Protein AF-A0A354HDZ6-F1 (afdb_monomer_lite)

Foldseek 3Di:
DFFWDDAAWDDDDDDDDFDDWDPPDPAPPPPVPPPVFDFPPDDAFPDWDQWDWDTPDQACIWIWGKDWQKIKIWGHHQPWAWDDKDKPPCPVPPWDKDKDADPNRTIIIMIGHQDPWGKIWIWTATPVRDIDIAIWTDHRGIIIHHDQCSVVSVVVNVVDHDHDDVVVVLLLAPVVSDPVSNVVLLVVLLVVLCVQCPPPDFLVVSLVSLLCCLSVQAAEDPVCLVPHAGSCQQHSSNCVVVSYHHQNNSQSSSSSSSVSVVWGKMKIFTDDDDPVRHPSCSNVDDRSHIDMDIGGDDDD

Secondary structure (DSSP, 8-state):
--EEEEEE----S-------------------------GGG----SEEESEEE--S-SSEEEEEEEETTEEEEEEEESSS-EEEEEETT-TTSSEEEEEEE-TTSEEEEEEEE---SEEEEEEEEETTS-EEEEEEEE-SS-EEEEE-SHHHHHHHHHHT--PPPHHHHHHHH-TT--HHHHHHHHHHHHHHHHHHTTT--SHHHHHHHHHHHHHHHPEE-HHHHHS---HHHH-HHHHHHHTEE-HHHHHHHHHHHHHHTT--EEEEEEE--BTTB-GGGTTTS---EEEEEE------

Sequence (300 aa):
MHSYHIHARFSYEKRVKLIFMCCFLIFAAAVLFRLTVHSEDYTEPPGRTNILRTSATEDNYSVIEAAGNRIEARGKYTSAKIRKMFIKTLEDASGTYSMNAQKDGTYDAVLTLAPEKGAYILLLKTDSDLVMQYRIFYDGSGWYFPLNGLEKLNRNVFEHIYEAPAQAAALYLSPSADPAEINTALEQIQALTGNVTEGIEDDYEKARAISEFVAGTIFYDEDARVTDVDINTIALYNVLRSDRTTCAGFANLFCAMAEAAGIDAVNIKGGVITESMPYETLADGVQNHEFAAFYYEKES

Structure (mmCIF, N/CA/C/O backbone):
data_AF-A0A354HDZ6-F1
#
_entry.id   AF-A0A354HDZ6-F1
#
loop_
_atom_site.group_PDB
_atom_site.id
_atom_site.type_symbol
_atom_site.label_atom_id
_atom_site.label_alt_id
_atom_site.label_comp_id
_atom_site.label_asym_id
_atom_site.label_entity_id
_atom_site.label_seq_id
_atom_site.pdbx_PDB_ins_code
_atom_site.Cartn_x
_atom_site.Cartn_y
_atom_site.Cartn_z
_atom_site.occupancy
_atom_site.B_iso_or_equiv
_atom_site.auth_seq_id
_atom_site.auth_comp_id
_atom_site.auth_asym_id
_atom_site.auth_atom_id
_atom_site.pdbx_PDB_model_num
ATOM 1 N N . MET A 1 1 ? 8.057 -1.227 -2.335 1.00 25.48 1 MET A N 1
ATOM 2 C CA . MET A 1 1 ? 8.468 -1.930 -1.099 1.00 25.48 1 MET A CA 1
ATOM 3 C C . MET A 1 1 ? 8.870 -0.834 -0.128 1.00 25.48 1 MET A C 1
ATOM 5 O O . MET A 1 1 ? 9.614 0.039 -0.557 1.00 25.48 1 MET A O 1
ATOM 9 N N . HIS A 1 2 ? 8.293 -0.804 1.072 1.00 28.72 2 HIS A N 1
ATOM 10 C CA . HIS A 1 2 ? 8.388 0.312 2.027 1.00 28.72 2 HIS A CA 1
ATOM 11 C C . HIS A 1 2 ? 9.113 -0.137 3.304 1.00 28.72 2 HIS A C 1
ATOM 13 O O . HIS A 1 2 ? 9.089 -1.332 3.584 1.00 28.72 2 HIS A O 1
ATOM 19 N N . SER A 1 3 ? 9.764 0.784 4.022 1.00 22.89 3 SER A N 1
ATOM 20 C CA . SER A 1 3 ? 10.428 0.532 5.322 1.00 22.89 3 SER A CA 1
ATOM 21 C C . SER A 1 3 ? 9.426 0.479 6.468 1.00 22.89 3 SER A C 1
ATOM 23 O O . SER A 1 3 ? 8.405 1.157 6.384 1.00 22.89 3 SER A O 1
ATOM 25 N N . TYR A 1 4 ? 9.748 -0.223 7.561 1.00 30.75 4 TYR A N 1
ATOM 26 C CA . TYR A 1 4 ? 8.861 -0.408 8.719 1.00 30.75 4 TYR A CA 1
ATOM 27 C C . TYR A 1 4 ? 9.588 -0.417 10.086 1.00 30.75 4 TYR A C 1
ATOM 29 O O . TYR A 1 4 ? 10.712 -0.892 10.174 1.00 30.75 4 TYR A O 1
ATOM 37 N N . HIS A 1 5 ? 8.893 0.062 11.124 1.00 23.03 5 HIS A N 1
ATOM 38 C CA . HIS A 1 5 ? 8.911 -0.173 12.589 1.00 23.03 5 HIS A CA 1
ATOM 39 C C . HIS A 1 5 ? 7.818 0.798 13.106 1.00 23.03 5 HIS A C 1
ATOM 41 O O . HIS A 1 5 ? 7.898 1.981 12.790 1.00 23.03 5 HIS A O 1
ATOM 47 N N . ILE A 1 6 ? 6.704 0.430 13.751 1.00 28.70 6 ILE A N 1
ATOM 48 C CA . ILE A 1 6 ? 6.428 -0.116 15.102 1.00 28.70 6 ILE A CA 1
ATOM 49 C C . ILE A 1 6 ? 4.906 -0.435 15.071 1.00 28.70 6 ILE A C 1
ATOM 51 O O . ILE A 1 6 ? 4.156 0.394 14.569 1.00 28.70 6 ILE A O 1
ATOM 55 N N . HIS A 1 7 ? 4.426 -1.661 15.307 1.00 41.88 7 HIS A N 1
ATOM 56 C CA . HIS A 1 7 ? 4.045 -2.333 16.574 1.00 41.88 7 HIS A CA 1
ATOM 57 C C . HIS A 1 7 ? 2.754 -1.852 17.275 1.00 41.88 7 HIS A C 1
ATOM 59 O O . HIS A 1 7 ? 2.805 -1.158 18.292 1.00 41.88 7 HIS A O 1
ATOM 65 N N . ALA A 1 8 ? 1.617 -2.402 16.839 1.00 24.70 8 ALA A N 1
ATOM 66 C CA . ALA A 1 8 ? 0.518 -2.779 17.730 1.00 24.70 8 ALA A CA 1
ATOM 67 C C . ALA A 1 8 ? -0.177 -4.055 17.219 1.00 24.70 8 ALA A C 1
ATOM 69 O O . ALA A 1 8 ? -0.528 -4.116 16.045 1.00 24.70 8 ALA A O 1
ATOM 70 N N . ARG A 1 9 ? -0.378 -5.038 18.105 1.00 29.30 9 ARG A N 1
ATOM 71 C CA . ARG A 1 9 ? -1.420 -6.085 18.037 1.00 29.30 9 ARG A CA 1
ATOM 72 C C . ARG A 1 9 ? -2.328 -5.856 19.247 1.00 29.30 9 ARG A C 1
ATOM 74 O O . ARG A 1 9 ? -1.776 -5.606 20.322 1.00 29.30 9 ARG A O 1
ATOM 81 N N . PHE A 1 10 ? -3.646 -5.978 19.119 1.00 28.39 10 PHE A N 1
ATOM 82 C CA . PHE A 1 10 ? -4.558 -6.117 20.255 1.00 28.39 10 PHE A CA 1
ATOM 83 C C . PHE A 1 10 ? -5.139 -7.540 20.202 1.00 28.39 10 PHE A C 1
ATOM 85 O O . PHE A 1 10 ? -6.123 -7.802 19.518 1.00 28.39 10 PHE A O 1
ATOM 92 N N . SER A 1 11 ? -4.540 -8.506 20.910 1.00 29.11 11 SER A N 1
ATOM 93 C CA . SER A 1 11 ? -5.099 -9.869 20.931 1.00 29.11 11 SER A CA 1
ATOM 94 C C . SER A 1 11 ? -4.987 -10.535 22.294 1.00 29.11 11 SER A C 1
ATOM 96 O O . SER A 1 11 ? -3.887 -10.760 22.803 1.00 29.11 11 SER A O 1
ATOM 98 N N . TYR A 1 12 ? -6.122 -10.994 22.809 1.00 25.73 12 TYR A N 1
ATOM 99 C CA . TYR A 1 12 ? -6.167 -11.875 23.965 1.00 25.73 12 TYR A CA 1
ATOM 100 C C . TYR A 1 12 ? -5.845 -13.324 23.540 1.00 25.73 12 TYR A C 1
ATOM 102 O O . TYR A 1 12 ? -6.671 -14.005 22.945 1.00 25.73 12 TYR A O 1
ATOM 110 N N . GLU A 1 13 ? -4.623 -13.778 23.839 1.00 30.14 13 GLU A N 1
ATOM 111 C CA . GLU A 1 13 ? -4.112 -15.163 23.749 1.00 30.14 13 GLU A CA 1
ATOM 112 C C . GLU A 1 13 ? -4.449 -16.045 22.513 1.00 30.14 13 GLU A C 1
ATOM 114 O O . GLU A 1 13 ? -5.424 -16.798 22.521 1.00 30.14 13 GLU A O 1
ATOM 119 N N . LYS A 1 14 ? -3.476 -16.209 21.592 1.00 26.44 14 LYS A N 1
ATOM 120 C CA . LYS A 1 14 ? -2.726 -17.487 21.392 1.00 26.44 14 LYS A CA 1
ATOM 121 C C . LYS A 1 14 ? -1.631 -17.402 20.310 1.00 26.44 14 LYS A C 1
ATOM 123 O O . LYS A 1 14 ? -1.536 -16.437 19.557 1.00 26.44 14 LYS A O 1
ATOM 128 N N . ARG A 1 15 ? -0.750 -18.417 20.285 1.00 30.48 15 ARG A N 1
ATOM 129 C CA . ARG A 1 15 ? 0.396 -18.567 19.360 1.00 30.48 15 ARG A CA 1
ATOM 130 C C . ARG A 1 15 ? 0.133 -19.649 18.299 1.00 30.48 15 ARG A C 1
ATOM 132 O O . ARG A 1 15 ? 0.080 -20.816 18.682 1.00 30.48 15 ARG A O 1
ATOM 139 N N . VAL A 1 16 ? 0.128 -19.316 17.004 1.00 28.06 16 VAL A N 1
ATOM 140 C CA . VAL A 1 16 ? 0.347 -20.269 15.884 1.00 28.06 16 VAL A CA 1
ATOM 141 C C . VAL A 1 16 ? 1.159 -19.580 14.759 1.00 28.06 16 VAL A C 1
ATOM 143 O O . VAL A 1 16 ? 1.451 -18.391 14.843 1.00 28.06 16 VAL A O 1
ATOM 146 N N . LYS A 1 17 ? 1.649 -20.357 13.783 1.00 27.14 17 LYS A N 1
ATOM 147 C CA . LYS A 1 17 ? 2.582 -19.959 12.710 1.00 27.14 17 LYS A CA 1
ATOM 148 C C . LYS A 1 17 ? 1.925 -19.074 11.644 1.00 27.14 17 LYS A C 1
ATOM 150 O O . LYS A 1 17 ? 0.808 -19.346 11.235 1.00 27.14 17 LYS A O 1
ATOM 155 N N . LEU A 1 18 ? 2.690 -18.110 11.133 1.00 29.31 18 LEU A N 1
ATOM 156 C CA . LEU A 1 18 ? 2.243 -17.074 10.200 1.00 29.31 18 LEU A CA 1
ATOM 157 C C . LEU A 1 18 ? 2.630 -17.399 8.740 1.00 29.31 18 LEU A C 1
ATOM 159 O O . LEU A 1 18 ? 3.760 -17.819 8.474 1.00 29.31 18 LEU A O 1
ATOM 163 N N . ILE A 1 19 ? 1.717 -17.158 7.794 1.00 29.06 19 ILE A N 1
ATOM 164 C CA . ILE A 1 19 ? 1.958 -17.148 6.340 1.00 29.06 19 ILE A CA 1
ATOM 165 C C . ILE A 1 19 ? 1.657 -15.730 5.838 1.00 29.06 19 ILE A C 1
ATOM 167 O O . ILE A 1 19 ? 0.693 -15.105 6.267 1.00 29.06 19 ILE A O 1
ATOM 171 N N . PHE A 1 20 ? 2.527 -15.187 4.983 1.00 33.16 20 PHE A N 1
ATOM 172 C CA . PHE A 1 20 ? 2.602 -13.744 4.735 1.00 33.16 20 PHE A CA 1
ATOM 173 C C . PHE A 1 20 ? 1.961 -13.298 3.421 1.00 33.16 20 PHE A C 1
ATOM 175 O O . PHE A 1 20 ? 2.379 -13.738 2.348 1.00 33.16 20 PHE A O 1
ATOM 182 N N . MET A 1 21 ? 1.093 -12.286 3.495 1.00 33.50 21 MET A N 1
ATOM 183 C CA . MET A 1 21 ? 0.763 -11.436 2.353 1.00 33.50 21 MET A CA 1
ATOM 184 C C . MET A 1 21 ? 0.632 -9.974 2.791 1.00 33.50 21 MET A C 1
ATOM 186 O O . MET A 1 21 ? -0.201 -9.631 3.620 1.00 33.50 21 MET A O 1
ATOM 190 N N . CYS A 1 22 ? 1.462 -9.090 2.233 1.00 28.66 22 CYS A N 1
ATOM 191 C CA . CYS A 1 22 ? 1.267 -7.649 2.388 1.00 28.66 22 CYS A CA 1
ATOM 192 C C . CYS A 1 22 ? 0.128 -7.212 1.462 1.00 28.66 22 CYS A C 1
ATOM 194 O O . CYS A 1 22 ? 0.305 -7.212 0.242 1.00 28.66 22 CYS A O 1
ATOM 196 N N . CYS A 1 23 ? -1.012 -6.814 2.022 1.00 28.25 23 CYS A N 1
ATOM 197 C CA . CYS A 1 23 ? -2.095 -6.233 1.240 1.00 28.25 23 CYS A CA 1
ATOM 198 C C . CYS A 1 23 ? -1.729 -4.815 0.785 1.00 28.25 23 CYS A C 1
ATOM 200 O O . CYS A 1 23 ? -1.975 -3.824 1.466 1.00 28.25 23 CYS A O 1
ATOM 202 N N . PHE A 1 24 ? -1.131 -4.729 -0.406 1.00 30.77 24 PHE A N 1
ATOM 203 C CA . PHE A 1 24 ? -1.019 -3.486 -1.164 1.00 30.77 24 PHE A CA 1
ATOM 204 C C . PHE A 1 24 ? -2.404 -3.070 -1.664 1.00 30.77 24 PHE A C 1
ATOM 206 O O . PHE A 1 24 ? -2.774 -3.357 -2.803 1.00 30.77 24 PHE A O 1
ATOM 213 N N . LEU A 1 25 ? -3.163 -2.375 -0.822 1.00 31.38 25 LEU A N 1
ATOM 214 C CA . LEU A 1 25 ? -4.350 -1.670 -1.280 1.00 31.38 25 LEU A CA 1
ATOM 215 C C . LEU A 1 25 ? -3.927 -0.380 -1.977 1.00 31.38 25 LEU A C 1
ATOM 217 O O . LEU A 1 25 ? -3.345 0.540 -1.402 1.00 31.38 25 LEU A O 1
ATOM 221 N N . ILE A 1 26 ? -4.150 -0.392 -3.287 1.00 30.50 26 ILE A N 1
ATOM 222 C CA . ILE A 1 26 ? -3.818 0.696 -4.190 1.00 30.50 26 ILE A CA 1
ATOM 223 C C . ILE A 1 26 ? -4.831 1.804 -3.930 1.00 30.50 26 ILE A C 1
ATOM 225 O O . ILE A 1 26 ? -6.004 1.665 -4.271 1.00 30.50 26 ILE A O 1
ATOM 229 N N . PHE A 1 27 ? -4.377 2.911 -3.346 1.00 29.42 27 PHE A N 1
ATOM 230 C CA . PHE A 1 27 ? -5.215 4.090 -3.189 1.00 29.42 27 PHE A CA 1
ATOM 231 C C . PHE A 1 27 ? -5.719 4.557 -4.560 1.00 29.42 27 PHE A C 1
ATOM 233 O O . PHE A 1 27 ? -4.944 5.015 -5.399 1.00 29.42 27 PHE A O 1
ATOM 240 N N . ALA A 1 28 ? -7.040 4.534 -4.739 1.00 27.30 28 ALA A N 1
ATOM 241 C CA . ALA A 1 28 ? -7.735 5.311 -5.759 1.00 27.30 28 ALA A CA 1
ATOM 242 C C . ALA A 1 28 ? -7.916 6.784 -5.327 1.00 27.30 28 ALA A C 1
ATOM 244 O O . ALA A 1 28 ? -8.829 7.467 -5.782 1.00 27.30 28 ALA A O 1
ATOM 245 N N . ALA A 1 29 ? -7.019 7.306 -4.481 1.00 26.66 29 ALA A N 1
ATOM 246 C CA . ALA A 1 29 ? -6.789 8.739 -4.433 1.00 26.66 29 ALA A CA 1
ATOM 247 C C . ALA A 1 29 ? -5.964 9.099 -5.669 1.00 26.66 29 ALA A C 1
ATOM 249 O O . ALA A 1 29 ? -4.828 8.646 -5.824 1.00 26.66 29 ALA A O 1
ATOM 250 N N . ALA A 1 30 ? -6.521 9.937 -6.543 1.00 26.98 30 ALA A N 1
ATOM 251 C CA . ALA A 1 30 ? -5.813 10.507 -7.684 1.00 26.98 30 ALA A CA 1
ATOM 252 C C . ALA A 1 30 ? -4.786 11.565 -7.229 1.00 26.98 30 ALA A C 1
ATOM 254 O O . ALA A 1 30 ? -4.810 12.714 -7.675 1.00 26.98 30 ALA A O 1
ATOM 255 N N . VAL A 1 31 ? -3.864 11.181 -6.339 1.00 30.56 31 VAL A N 1
ATOM 256 C CA . VAL A 1 31 ? -2.691 11.984 -6.006 1.00 30.56 31 VAL A CA 1
ATOM 257 C C . VAL A 1 31 ? -1.786 11.961 -7.229 1.00 30.56 31 VAL A C 1
ATOM 259 O O . VAL A 1 31 ? -1.019 11.026 -7.465 1.00 30.56 31 VAL A O 1
ATOM 262 N N . LEU A 1 32 ? -1.912 13.012 -8.034 1.00 27.70 32 LEU A N 1
ATOM 263 C CA . LEU A 1 32 ? -1.082 13.307 -9.194 1.00 27.70 32 LEU A CA 1
ATOM 264 C C . LEU A 1 32 ? 0.345 13.664 -8.743 1.00 27.70 32 LEU A C 1
ATOM 266 O O . LEU A 1 32 ? 0.819 14.786 -8.919 1.00 27.70 32 LEU A O 1
ATOM 270 N N . PHE A 1 33 ? 1.060 12.684 -8.184 1.00 33.00 33 PHE A N 1
ATOM 271 C CA . PHE A 1 33 ? 2.493 12.780 -7.954 1.00 33.00 33 PHE A CA 1
ATOM 272 C C . PHE A 1 33 ? 3.182 12.999 -9.303 1.00 33.00 33 PHE A C 1
ATOM 274 O O . PHE A 1 33 ? 3.394 12.070 -10.096 1.00 33.00 33 PHE A O 1
ATOM 281 N N . ARG A 1 34 ? 3.603 14.244 -9.547 1.00 29.41 34 ARG A N 1
ATOM 282 C CA . ARG A 1 34 ? 4.606 14.587 -10.559 1.00 29.41 34 ARG A CA 1
ATOM 283 C C . ARG A 1 34 ? 5.988 14.095 -10.115 1.00 29.41 34 ARG A C 1
ATOM 285 O O . ARG A 1 34 ? 6.940 14.863 -10.051 1.00 29.41 34 ARG A O 1
ATOM 292 N N . LEU A 1 35 ? 6.106 12.782 -9.894 1.00 35.12 35 LEU A N 1
ATOM 293 C CA . LEU A 1 35 ? 7.375 12.064 -9.913 1.00 35.12 35 LEU A CA 1
ATOM 294 C C . LEU A 1 35 ? 7.957 12.193 -11.322 1.00 35.12 35 LEU A C 1
ATOM 296 O O . LEU A 1 35 ? 7.711 11.364 -12.206 1.00 35.12 35 LEU A O 1
ATOM 300 N N . THR A 1 36 ? 8.660 13.300 -11.529 1.00 34.94 36 THR A N 1
ATOM 301 C CA . THR A 1 36 ? 9.413 13.625 -12.734 1.00 34.94 36 THR A CA 1
ATOM 302 C C . THR A 1 36 ? 10.770 12.964 -12.578 1.00 34.94 36 THR A C 1
ATOM 304 O O . THR A 1 36 ? 11.769 13.622 -12.327 1.00 34.94 36 THR A O 1
ATOM 307 N N . VAL A 1 37 ? 10.784 11.633 -12.661 1.00 41.91 37 VAL A N 1
ATOM 308 C CA . VAL A 1 37 ? 12.032 10.870 -12.678 1.00 41.91 37 VAL A CA 1
ATOM 309 C C . VAL A 1 37 ? 12.678 11.118 -14.037 1.00 41.91 37 VAL A C 1
ATOM 311 O O . VAL A 1 37 ? 12.301 10.499 -15.031 1.00 41.91 37 VAL A O 1
ATOM 314 N N . HIS A 1 38 ? 13.571 12.102 -14.088 1.00 40.69 38 HIS A N 1
ATOM 315 C CA . HIS A 1 38 ? 14.502 12.288 -15.194 1.00 40.69 38 HIS A CA 1
ATOM 316 C C . HIS A 1 38 ? 15.737 11.403 -14.985 1.00 40.69 38 HIS A C 1
ATOM 318 O O . HIS A 1 38 ? 15.978 10.891 -13.892 1.00 40.69 38 HIS A O 1
ATOM 324 N N . SER A 1 39 ? 16.515 11.208 -16.048 1.00 50.06 39 SER A N 1
ATOM 325 C CA . SER A 1 39 ? 17.703 10.343 -16.059 1.00 50.06 39 SER A CA 1
ATOM 326 C C . SER A 1 39 ? 18.844 10.811 -15.144 1.00 50.06 39 SER A C 1
ATOM 328 O O . SER A 1 39 ? 19.756 10.030 -14.883 1.00 50.06 39 SER A O 1
ATOM 330 N N . GLU A 1 40 ? 18.798 12.049 -14.645 1.00 46.16 40 GLU A N 1
ATOM 331 C CA . GLU A 1 40 ? 19.887 12.683 -13.889 1.00 46.16 40 GLU A CA 1
ATOM 332 C C . GLU A 1 40 ? 20.092 12.096 -12.475 1.00 46.16 40 GLU A C 1
ATOM 334 O O . GLU A 1 40 ? 21.215 12.107 -11.978 1.00 46.16 40 GLU A O 1
ATOM 339 N N . ASP A 1 41 ? 19.069 11.474 -11.871 1.00 56.25 41 ASP A N 1
ATOM 340 C CA . ASP A 1 41 ? 19.145 10.846 -10.536 1.00 56.25 41 ASP A CA 1
ATOM 341 C C . ASP A 1 41 ? 19.641 9.378 -10.560 1.00 56.25 41 ASP A C 1
ATOM 343 O O . ASP A 1 41 ? 19.302 8.575 -9.683 1.00 56.25 41 ASP A O 1
ATOM 347 N N . TYR A 1 42 ? 20.431 8.965 -11.562 1.00 62.84 42 TYR A N 1
ATOM 348 C CA . TYR A 1 42 ? 21.029 7.623 -11.550 1.00 62.84 42 TYR A CA 1
ATOM 349 C C . TYR A 1 42 ? 22.126 7.528 -10.476 1.00 62.84 42 TYR A C 1
ATOM 351 O O . TYR A 1 42 ? 23.274 7.916 -10.688 1.00 62.84 42 TYR A O 1
ATOM 359 N N . THR A 1 43 ? 21.788 6.914 -9.343 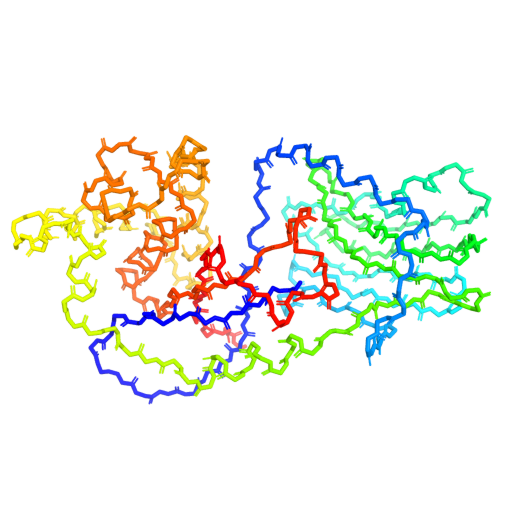1.00 68.69 43 THR A N 1
ATOM 360 C CA . THR A 1 43 ? 22.755 6.281 -8.436 1.00 68.69 43 THR A CA 1
ATOM 361 C C . THR A 1 43 ? 22.555 4.771 -8.503 1.00 68.69 43 THR A C 1
ATOM 363 O O . THR A 1 43 ? 21.423 4.290 -8.485 1.00 68.69 43 THR A O 1
ATOM 366 N N . GLU A 1 44 ? 23.640 4.004 -8.617 1.00 72.25 44 GLU A N 1
ATOM 367 C CA . GLU A 1 44 ? 23.541 2.545 -8.706 1.00 72.25 44 GLU A CA 1
ATOM 368 C C . GLU A 1 44 ? 23.072 1.962 -7.358 1.00 72.25 44 GLU A C 1
ATOM 370 O O . GLU A 1 44 ? 23.701 2.237 -6.333 1.00 72.25 44 GLU A O 1
ATOM 375 N N . PRO A 1 45 ? 21.964 1.196 -7.317 1.00 73.31 45 PRO A N 1
ATOM 376 C CA . PRO A 1 45 ? 21.416 0.678 -6.066 1.00 73.31 45 PRO A CA 1
ATOM 377 C C . PRO A 1 45 ? 22.329 -0.404 -5.461 1.00 73.31 45 PRO A C 1
ATOM 379 O O . PRO A 1 45 ? 23.019 -1.110 -6.200 1.00 73.31 45 PRO A O 1
ATOM 382 N N . PRO A 1 46 ? 22.298 -0.609 -4.130 1.00 74.62 46 PRO A N 1
ATOM 383 C CA . PRO A 1 46 ? 23.198 -1.545 -3.445 1.00 74.62 46 PRO A CA 1
ATOM 384 C C . PRO A 1 46 ? 22.939 -3.023 -3.791 1.00 74.62 46 PRO A C 1
ATOM 386 O O . PRO A 1 46 ? 23.762 -3.886 -3.486 1.00 74.62 46 PRO A O 1
ATOM 389 N N . GLY A 1 47 ? 21.815 -3.337 -4.440 1.00 84.62 47 GLY A N 1
ATOM 390 C CA . GLY A 1 47 ? 21.557 -4.629 -5.061 1.00 84.62 47 GLY A CA 1
ATOM 391 C C . GLY A 1 47 ? 20.577 -4.524 -6.230 1.00 84.62 47 GLY A C 1
ATOM 392 O O . GLY A 1 47 ? 20.000 -3.469 -6.498 1.00 84.62 47 GLY A O 1
ATOM 393 N N . ARG A 1 48 ? 20.360 -5.646 -6.923 1.00 90.94 48 ARG A N 1
ATOM 394 C CA . ARG A 1 48 ? 19.383 -5.753 -8.014 1.00 90.94 48 ARG A CA 1
ATOM 395 C C . ARG A 1 48 ? 18.798 -7.152 -8.164 1.00 90.94 48 ARG A C 1
ATOM 397 O O . ARG A 1 48 ? 19.432 -8.135 -7.789 1.00 90.94 48 ARG A O 1
ATOM 404 N N . THR A 1 49 ? 17.612 -7.227 -8.759 1.00 91.62 49 THR A N 1
ATOM 405 C CA . THR A 1 49 ? 16.963 -8.466 -9.207 1.00 91.62 49 THR A CA 1
ATOM 406 C C . THR A 1 49 ? 16.429 -8.303 -10.626 1.00 91.62 49 THR A C 1
ATOM 408 O O . THR A 1 49 ? 16.024 -7.216 -11.033 1.00 91.62 49 THR A O 1
ATOM 411 N N . ASN A 1 50 ? 16.386 -9.406 -11.368 1.00 94.12 50 ASN A N 1
ATOM 412 C CA . ASN A 1 50 ? 15.779 -9.466 -12.695 1.00 94.12 50 ASN A CA 1
ATOM 413 C C . ASN A 1 50 ? 14.310 -9.912 -12.646 1.00 94.12 50 ASN A C 1
ATOM 415 O O . ASN A 1 50 ? 13.661 -9.944 -13.682 1.00 94.12 50 ASN A O 1
ATOM 419 N N . ILE A 1 51 ? 13.776 -10.250 -11.467 1.00 93.69 51 ILE A N 1
ATOM 420 C CA . ILE A 1 51 ? 12.388 -10.684 -11.281 1.00 93.69 51 ILE A CA 1
ATOM 421 C C . ILE A 1 51 ? 11.713 -9.918 -10.140 1.00 93.69 51 ILE A C 1
ATOM 423 O O . ILE A 1 51 ? 12.279 -9.768 -9.054 1.00 93.69 51 ILE A O 1
ATOM 427 N N . LEU A 1 52 ? 10.481 -9.475 -10.387 1.00 90.75 52 LEU A N 1
ATOM 428 C CA . LEU A 1 52 ? 9.580 -8.849 -9.426 1.00 90.75 52 LEU A CA 1
ATOM 429 C C . LEU A 1 52 ? 8.238 -9.593 -9.434 1.00 90.75 52 LEU A C 1
ATOM 431 O O . LEU A 1 52 ? 7.597 -9.718 -10.474 1.00 90.75 52 LEU A O 1
ATOM 435 N N . ARG A 1 53 ? 7.782 -10.053 -8.265 1.00 86.75 53 ARG A N 1
ATOM 436 C CA . ARG A 1 53 ? 6.420 -10.570 -8.067 1.00 86.75 53 ARG A CA 1
ATOM 437 C C . ARG A 1 53 ? 5.637 -9.585 -7.204 1.00 86.75 53 ARG A C 1
ATOM 439 O O . ARG A 1 53 ? 6.129 -9.184 -6.154 1.00 86.75 53 ARG A O 1
ATOM 446 N N . THR A 1 54 ? 4.448 -9.183 -7.649 1.00 82.25 54 THR A N 1
ATOM 447 C CA . THR A 1 54 ? 3.688 -8.093 -7.005 1.00 82.25 54 THR A CA 1
ATOM 448 C C . THR A 1 54 ? 2.794 -8.566 -5.860 1.00 82.25 54 THR A C 1
ATOM 450 O O . THR A 1 54 ? 2.628 -7.831 -4.893 1.00 82.25 54 THR A O 1
ATOM 453 N N . SER A 1 55 ? 2.266 -9.793 -5.936 1.00 76.69 55 SER A N 1
ATOM 454 C CA . SER A 1 55 ? 1.472 -10.428 -4.876 1.00 76.69 55 SER A CA 1
ATOM 455 C C . SER A 1 55 ? 1.633 -11.952 -4.874 1.00 76.69 55 SER A C 1
ATOM 457 O O . SER A 1 55 ? 2.046 -12.552 -5.872 1.00 76.69 55 SER A O 1
ATOM 459 N N . ALA A 1 56 ? 1.286 -12.587 -3.753 1.00 71.44 56 ALA A N 1
ATOM 460 C CA . ALA A 1 56 ? 1.113 -14.033 -3.644 1.00 71.44 56 ALA A CA 1
ATOM 461 C C . ALA A 1 56 ? -0.281 -14.508 -4.109 1.00 71.44 56 ALA A C 1
ATOM 463 O O . ALA A 1 56 ? -0.397 -15.668 -4.500 1.00 71.44 56 ALA A O 1
ATOM 464 N N . THR A 1 57 ? -1.295 -13.628 -4.124 1.00 72.31 57 THR A N 1
ATOM 465 C CA . THR A 1 57 ? -2.671 -13.915 -4.579 1.00 72.31 57 THR A CA 1
ATOM 466 C C . THR A 1 57 ? -2.693 -14.475 -6.003 1.00 72.31 57 THR A C 1
ATOM 468 O O . THR A 1 57 ? -1.953 -14.000 -6.859 1.00 72.31 57 THR A O 1
ATOM 471 N N . GLU A 1 58 ? -3.565 -15.441 -6.289 1.00 78.06 58 GLU A N 1
ATOM 472 C CA . GLU A 1 58 ? -3.678 -16.037 -7.633 1.00 78.06 58 GLU A CA 1
ATOM 473 C C . GLU A 1 58 ? -4.523 -15.198 -8.605 1.00 78.06 58 GLU A C 1
ATOM 475 O O . GLU A 1 58 ? -4.325 -15.275 -9.814 1.00 78.06 58 GLU A O 1
ATOM 480 N N . ASP A 1 59 ? -5.406 -14.342 -8.087 1.00 79.56 59 ASP A N 1
ATOM 481 C CA . ASP A 1 59 ? -6.326 -13.524 -8.890 1.00 79.56 59 ASP A CA 1
ATOM 482 C C . ASP A 1 59 ? -5.944 -12.042 -9.007 1.00 79.56 59 ASP A C 1
ATOM 484 O O . ASP A 1 59 ? -6.598 -11.309 -9.746 1.00 79.56 59 ASP A O 1
ATOM 488 N N . ASN A 1 60 ? -4.892 -11.606 -8.301 1.00 83.69 60 ASN A N 1
ATOM 489 C CA . ASN A 1 60 ? -4.426 -10.214 -8.252 1.00 83.69 60 ASN A CA 1
ATOM 490 C C . ASN A 1 60 ? -2.890 -10.142 -8.157 1.00 83.69 60 ASN A C 1
ATOM 492 O O . ASN A 1 60 ? -2.334 -9.757 -7.128 1.00 83.69 60 ASN A O 1
ATOM 496 N N . TYR A 1 61 ? -2.182 -10.543 -9.216 1.00 86.75 61 TYR A N 1
ATOM 497 C CA . TYR A 1 61 ? -0.716 -10.540 -9.257 1.00 86.75 61 TYR A CA 1
ATOM 498 C C . TYR A 1 61 ? -0.130 -10.305 -10.652 1.00 86.75 61 TYR A C 1
ATOM 500 O O . TYR A 1 61 ? -0.740 -10.588 -11.679 1.00 86.75 61 TYR A O 1
ATOM 508 N N . SER A 1 62 ? 1.131 -9.875 -10.653 1.00 92.69 62 SER A N 1
ATOM 509 C CA . SER A 1 62 ? 2.060 -9.899 -11.780 1.00 92.69 62 SER A CA 1
ATOM 510 C C . SER A 1 62 ? 3.339 -10.628 -11.364 1.00 92.69 62 SER A C 1
ATOM 512 O O . SER A 1 62 ? 3.822 -10.458 -10.240 1.00 92.69 62 SER A O 1
ATOM 514 N N . VAL A 1 63 ? 3.932 -11.375 -12.290 1.00 95.44 63 VAL A N 1
ATOM 515 C CA . VAL A 1 63 ? 5.359 -11.705 -12.313 1.00 95.44 63 VAL A CA 1
ATOM 516 C C . VAL A 1 63 ? 5.967 -10.935 -13.478 1.00 95.44 63 VAL A C 1
ATOM 518 O O . VAL A 1 63 ? 5.508 -11.071 -14.612 1.00 95.44 63 VAL A O 1
ATOM 521 N N . ILE A 1 64 ? 6.961 -10.104 -13.181 1.00 97.25 64 ILE A N 1
ATOM 522 C CA . ILE A 1 64 ? 7.627 -9.215 -14.130 1.00 97.25 64 ILE A CA 1
ATOM 523 C C . ILE A 1 64 ? 9.105 -9.598 -14.177 1.00 97.25 64 ILE A C 1
ATOM 525 O O . ILE A 1 64 ? 9.763 -9.627 -13.138 1.00 97.25 64 ILE A O 1
ATOM 529 N N . GLU A 1 65 ? 9.622 -9.903 -15.363 1.00 98.25 65 GLU A N 1
ATOM 530 C CA . GLU A 1 65 ? 10.997 -10.360 -15.579 1.00 98.25 65 GLU A CA 1
ATOM 531 C C . GLU A 1 65 ? 11.729 -9.465 -16.579 1.00 98.25 65 GLU A C 1
ATOM 533 O O . GLU A 1 65 ? 11.184 -9.084 -17.612 1.00 98.25 65 GLU A O 1
ATOM 538 N N . ALA A 1 66 ? 12.980 -9.136 -16.269 1.00 96.62 66 ALA A N 1
ATOM 539 C CA . ALA A 1 66 ? 13.841 -8.257 -17.042 1.00 96.62 66 ALA A CA 1
ATOM 540 C C . ALA A 1 66 ? 15.074 -9.024 -17.549 1.00 96.62 66 ALA A C 1
ATOM 542 O O . ALA A 1 66 ? 15.777 -9.684 -16.783 1.00 96.62 66 ALA A O 1
ATOM 543 N N . ALA A 1 67 ? 15.337 -8.952 -18.854 1.00 95.50 67 ALA A N 1
ATOM 544 C CA . ALA A 1 67 ? 16.440 -9.649 -19.506 1.00 95.50 67 ALA A CA 1
ATOM 545 C C . ALA A 1 67 ? 16.992 -8.807 -20.665 1.00 95.50 67 ALA A C 1
ATOM 547 O O . ALA A 1 67 ? 16.386 -8.720 -21.736 1.00 95.50 67 ALA A O 1
ATOM 548 N N . GLY A 1 68 ? 18.149 -8.171 -20.453 1.00 96.50 68 GLY A N 1
ATOM 549 C CA . GLY A 1 68 ? 18.703 -7.219 -21.419 1.00 96.50 68 GLY A CA 1
ATOM 550 C C . GLY A 1 68 ? 17.700 -6.096 -21.695 1.00 96.50 68 GLY A C 1
ATOM 551 O O . GLY A 1 68 ? 17.108 -5.540 -20.774 1.00 96.50 68 GLY A O 1
ATOM 552 N N . ASN A 1 69 ? 17.438 -5.817 -22.968 1.00 96.94 69 ASN A N 1
ATOM 553 C CA . ASN A 1 69 ? 16.535 -4.745 -23.408 1.00 96.94 69 ASN A CA 1
ATOM 554 C C . ASN A 1 69 ? 15.041 -5.096 -23.279 1.00 96.94 69 ASN A C 1
ATOM 556 O O . ASN A 1 69 ? 14.196 -4.350 -23.770 1.00 96.94 69 ASN A O 1
ATOM 560 N N . ARG A 1 70 ? 14.700 -6.244 -22.683 1.00 97.81 70 ARG A N 1
ATOM 561 C CA . ARG A 1 70 ? 13.354 -6.821 -22.708 1.00 97.81 70 ARG A CA 1
ATOM 562 C C . ARG A 1 70 ? 12.771 -6.990 -21.308 1.00 97.81 70 ARG A C 1
ATOM 564 O O . ARG A 1 70 ? 13.441 -7.488 -20.409 1.00 97.81 70 ARG A O 1
ATOM 571 N N . ILE A 1 71 ? 11.502 -6.620 -21.170 1.00 98.38 71 ILE A N 1
ATOM 572 C CA . ILE A 1 71 ? 10.676 -6.771 -19.974 1.00 98.38 71 ILE A CA 1
ATOM 573 C C . ILE A 1 71 ? 9.463 -7.630 -20.351 1.00 98.38 71 ILE A C 1
ATOM 575 O O . ILE A 1 71 ? 8.705 -7.284 -21.259 1.00 98.38 71 ILE A O 1
ATOM 579 N N . GLU A 1 72 ? 9.279 -8.746 -19.657 1.00 98.44 72 GLU A N 1
ATOM 580 C CA . GLU A 1 72 ? 8.038 -9.522 -19.638 1.00 98.44 72 GLU A CA 1
ATOM 581 C C . GLU A 1 72 ? 7.215 -9.160 -18.410 1.00 98.44 72 GLU A C 1
ATOM 583 O O . GLU A 1 72 ? 7.769 -9.018 -17.325 1.00 98.44 72 GLU A O 1
ATOM 588 N N . ALA A 1 73 ? 5.893 -9.116 -18.546 1.00 97.81 73 ALA A N 1
ATOM 589 C CA . ALA A 1 73 ? 4.971 -9.207 -17.423 1.00 97.81 73 ALA A CA 1
ATOM 590 C C . ALA A 1 73 ? 3.871 -10.218 -17.744 1.00 97.81 73 ALA A C 1
ATOM 592 O O . ALA A 1 73 ? 3.281 -10.175 -18.820 1.00 97.81 73 ALA A O 1
ATOM 593 N N . ARG A 1 74 ? 3.567 -11.103 -16.799 1.00 97.38 74 ARG A N 1
ATOM 594 C CA . ARG A 1 74 ? 2.446 -12.048 -16.876 1.00 97.38 74 ARG A C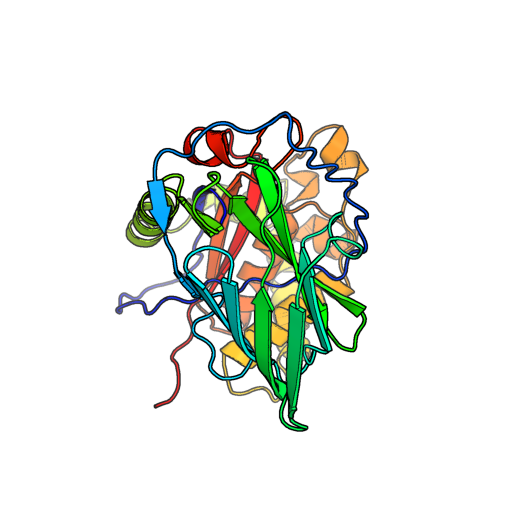A 1
ATOM 595 C C . ARG A 1 74 ? 1.718 -12.099 -15.546 1.00 97.38 74 ARG A C 1
ATOM 597 O O . ARG A 1 74 ? 2.352 -11.948 -14.503 1.00 97.38 74 ARG A O 1
ATOM 604 N N . GLY A 1 75 ? 0.420 -12.353 -15.555 1.00 95.75 75 GLY A N 1
ATOM 605 C CA . GLY A 1 75 ? -0.339 -12.392 -14.311 1.00 95.75 75 GLY A CA 1
ATOM 606 C C . GLY A 1 75 ? -1.840 -12.428 -14.512 1.00 95.75 75 GLY A C 1
ATOM 607 O O . GLY A 1 75 ? -2.317 -12.726 -15.607 1.00 95.75 75 GLY A O 1
ATOM 608 N N . LYS A 1 76 ? -2.571 -12.109 -13.446 1.00 94.56 76 LYS A N 1
ATOM 609 C CA . LYS A 1 76 ? -4.032 -12.077 -13.421 1.00 94.56 76 LYS A CA 1
ATOM 610 C C . LYS A 1 76 ? -4.516 -10.971 -12.489 1.00 94.56 76 LYS A C 1
ATOM 612 O O . LYS A 1 76 ? -3.994 -10.838 -11.387 1.00 94.56 76 LYS A O 1
ATOM 617 N N . TYR A 1 77 ? -5.494 -10.194 -12.951 1.00 88.56 77 TYR A N 1
ATOM 618 C CA . TYR A 1 77 ? -6.228 -9.209 -12.151 1.00 88.56 77 TYR A CA 1
ATOM 619 C C . TYR A 1 77 ? -7.708 -9.304 -12.508 1.00 88.56 77 TYR A C 1
ATOM 621 O O . TYR A 1 77 ? -8.097 -8.941 -13.618 1.00 88.56 77 TYR A O 1
ATOM 629 N N . THR A 1 78 ? -8.535 -9.823 -11.605 1.00 85.44 78 THR A N 1
ATOM 630 C CA . THR A 1 78 ? -9.955 -10.098 -11.888 1.00 85.44 78 THR A CA 1
ATOM 631 C C . THR A 1 78 ? -10.827 -8.840 -11.864 1.00 85.44 78 THR A C 1
ATOM 633 O O . THR A 1 78 ? -11.703 -8.695 -12.722 1.00 85.44 78 THR A O 1
ATOM 636 N N . SER A 1 79 ? -10.561 -7.922 -10.928 1.00 79.88 79 SER A N 1
ATOM 637 C CA . SER A 1 79 ? -11.340 -6.696 -10.683 1.00 79.88 79 SER A CA 1
ATOM 638 C C . SER A 1 79 ? -10.891 -5.481 -11.506 1.00 79.88 79 SER A C 1
ATOM 640 O O . SER A 1 79 ? -11.728 -4.667 -11.886 1.00 79.88 79 SER A O 1
ATOM 642 N N . ALA A 1 80 ? -9.594 -5.363 -11.815 1.00 85.19 80 ALA A N 1
ATOM 643 C CA . ALA A 1 80 ? -9.018 -4.249 -12.576 1.00 85.19 80 ALA A CA 1
ATOM 644 C C . ALA A 1 80 ? -8.008 -4.777 -13.612 1.00 85.19 80 ALA A C 1
ATOM 646 O O . ALA A 1 80 ? -6.816 -4.929 -13.343 1.00 85.19 80 ALA A O 1
ATOM 647 N N . LYS A 1 81 ? -8.494 -5.102 -14.812 1.00 93.56 81 LYS A N 1
ATOM 648 C CA . LYS A 1 81 ? -7.778 -5.926 -15.799 1.00 93.56 81 LYS A CA 1
ATOM 649 C C . LYS A 1 81 ? -6.708 -5.112 -16.507 1.00 93.56 81 LYS A C 1
ATOM 651 O O . LYS A 1 81 ? -6.992 -4.027 -17.010 1.00 93.56 81 LYS A O 1
ATOM 656 N N . ILE A 1 82 ? -5.485 -5.631 -16.604 1.00 94.38 82 ILE A N 1
ATOM 657 C CA . ILE A 1 82 ? -4.388 -4.916 -17.274 1.00 94.38 82 ILE A CA 1
ATOM 658 C C . ILE A 1 82 ? -4.716 -4.731 -18.764 1.00 94.38 82 ILE A C 1
ATOM 660 O O . ILE A 1 82 ? -5.163 -5.664 -19.432 1.00 94.38 82 ILE A O 1
ATOM 664 N N . ARG A 1 83 ? -4.465 -3.528 -19.296 1.00 94.38 83 ARG A N 1
ATOM 665 C CA . ARG A 1 83 ? -4.588 -3.195 -20.730 1.00 94.38 83 ARG A CA 1
ATOM 666 C C . ARG A 1 83 ? -3.335 -2.583 -21.355 1.00 94.38 83 ARG A C 1
ATOM 668 O O . ARG A 1 83 ? -3.233 -2.568 -22.581 1.00 94.38 83 ARG A O 1
ATOM 675 N N . LYS A 1 84 ? -2.400 -2.047 -20.562 1.00 94.38 84 LYS A N 1
ATOM 676 C CA . LYS A 1 84 ? -1.142 -1.484 -21.082 1.00 94.38 84 LYS A CA 1
ATOM 677 C C . LYS A 1 84 ? 0.018 -1.705 -20.113 1.00 94.38 84 LYS A C 1
ATOM 679 O O . LYS A 1 84 ? -0.132 -1.457 -18.920 1.00 94.38 84 LYS A O 1
ATOM 684 N N . MET A 1 85 ? 1.180 -2.078 -20.644 1.00 95.25 85 MET A N 1
ATOM 685 C CA . MET A 1 85 ? 2.476 -1.985 -19.965 1.00 95.25 85 MET A CA 1
ATOM 686 C C . MET A 1 85 ? 3.376 -1.005 -20.724 1.00 95.25 85 MET A C 1
ATOM 688 O O . MET A 1 85 ? 3.461 -1.076 -21.947 1.00 95.25 85 MET A O 1
ATOM 692 N N . PHE A 1 86 ? 4.024 -0.077 -20.020 1.00 94.62 86 PHE A N 1
ATOM 693 C CA . PHE A 1 86 ? 4.908 0.927 -20.623 1.00 94.62 86 PHE A CA 1
ATOM 694 C C . PHE A 1 86 ? 5.895 1.502 -19.601 1.00 94.62 86 PHE A C 1
ATOM 696 O O . PHE A 1 86 ? 5.675 1.403 -18.396 1.00 94.62 86 PHE A O 1
ATOM 703 N N . ILE A 1 87 ? 6.978 2.119 -20.081 1.00 94.25 87 ILE A N 1
ATOM 704 C CA . ILE A 1 87 ? 7.856 2.942 -19.244 1.00 94.25 87 ILE A CA 1
ATOM 705 C C . ILE A 1 87 ? 7.363 4.396 -19.305 1.00 94.25 87 ILE A C 1
ATOM 707 O O . ILE A 1 87 ? 7.170 4.940 -20.395 1.00 94.25 87 ILE A O 1
ATOM 711 N N . LYS A 1 88 ? 7.180 5.041 -18.146 1.00 87.69 88 LYS A N 1
ATOM 712 C CA . LYS A 1 88 ? 6.875 6.482 -18.059 1.00 87.69 88 LYS A CA 1
ATOM 713 C C . LYS A 1 88 ? 7.937 7.290 -18.822 1.00 87.69 88 LYS A C 1
ATOM 715 O O . LYS A 1 88 ? 9.108 6.954 -18.732 1.00 87.69 88 LYS A O 1
ATOM 720 N N . THR A 1 89 ? 7.512 8.330 -19.546 1.00 83.06 89 THR A N 1
ATOM 721 C CA . THR A 1 89 ? 8.328 9.206 -20.428 1.00 83.06 89 THR A CA 1
ATOM 722 C C . THR A 1 89 ? 9.005 8.556 -21.644 1.00 83.06 89 THR A C 1
ATOM 724 O O . THR A 1 89 ? 9.541 9.290 -22.467 1.00 83.06 89 THR A O 1
ATOM 727 N N . LEU A 1 90 ? 8.915 7.234 -21.838 1.00 86.75 90 LEU A N 1
ATOM 728 C CA . LEU A 1 90 ? 9.452 6.535 -23.019 1.00 86.75 90 LEU A CA 1
ATOM 729 C C . LEU A 1 90 ? 8.352 5.918 -23.905 1.00 86.75 90 LEU A C 1
ATOM 731 O O . LEU A 1 90 ? 8.592 4.934 -24.598 1.00 86.75 90 LEU A O 1
ATOM 735 N N . GLU A 1 91 ? 7.135 6.470 -23.884 1.00 74.44 91 GLU A N 1
ATOM 736 C CA . GLU A 1 91 ? 6.007 5.947 -24.676 1.00 74.44 91 GLU A CA 1
ATOM 737 C C . GLU A 1 91 ? 6.226 6.077 -26.192 1.00 74.44 91 GLU A C 1
ATOM 739 O O . GLU A 1 91 ? 5.802 5.198 -26.938 1.00 74.44 91 GLU A O 1
ATOM 744 N N . ASP A 1 92 ? 6.946 7.119 -26.619 1.00 77.12 92 ASP A N 1
ATOM 745 C CA . ASP A 1 92 ? 7.316 7.373 -28.019 1.00 77.12 92 ASP A CA 1
ATOM 746 C C . ASP A 1 92 ? 8.724 6.842 -28.381 1.00 77.12 92 ASP A C 1
ATOM 748 O O . ASP A 1 92 ? 9.218 7.072 -29.488 1.00 77.12 92 ASP A O 1
ATOM 752 N N . ALA A 1 93 ? 9.410 6.153 -27.458 1.00 80.00 93 ALA A N 1
ATOM 753 C CA . ALA A 1 93 ? 10.754 5.628 -27.702 1.00 80.00 93 ALA A CA 1
ATOM 754 C C . ALA A 1 93 ? 10.742 4.474 -28.721 1.00 80.00 93 ALA A C 1
ATOM 756 O O . ALA A 1 93 ? 9.836 3.641 -28.742 1.00 80.00 93 ALA A O 1
ATOM 757 N N . SER A 1 94 ? 11.794 4.371 -29.541 1.00 76.25 94 SER A N 1
ATOM 758 C CA . SER A 1 94 ? 11.921 3.299 -30.533 1.00 76.25 94 SER A CA 1
ATOM 759 C C . SER A 1 94 ? 12.061 1.926 -29.860 1.00 76.25 94 SER A C 1
ATOM 761 O O . SER A 1 94 ? 13.129 1.572 -29.354 1.00 76.25 94 SER A O 1
ATOM 763 N N . GLY A 1 95 ? 10.982 1.147 -29.879 1.00 86.75 95 GLY A N 1
ATOM 764 C CA . GLY A 1 95 ? 10.886 -0.166 -29.249 1.00 86.75 95 GLY A CA 1
ATOM 765 C C . GLY A 1 95 ? 9.716 -0.986 -29.794 1.00 86.75 95 GLY A C 1
ATOM 766 O O . GLY A 1 95 ? 8.985 -0.548 -30.681 1.00 86.75 95 GLY A O 1
ATOM 767 N N . THR A 1 96 ? 9.537 -2.194 -29.264 1.00 93.75 96 THR A N 1
ATOM 768 C CA . THR A 1 96 ? 8.423 -3.087 -29.616 1.00 93.75 96 THR A CA 1
ATOM 769 C C . THR A 1 96 ? 7.592 -3.404 -28.385 1.00 93.75 96 THR A C 1
ATOM 771 O O . THR A 1 96 ? 8.144 -3.820 -27.365 1.00 93.75 96 THR A O 1
ATOM 774 N N . TYR A 1 97 ? 6.274 -3.291 -28.507 1.00 95.88 97 TYR A N 1
ATOM 775 C CA . TYR A 1 97 ? 5.318 -3.661 -27.471 1.00 95.88 97 TYR A CA 1
ATOM 776 C C . TYR A 1 97 ? 4.288 -4.645 -28.028 1.00 95.88 97 TYR A C 1
ATOM 778 O O . TYR A 1 97 ? 3.775 -4.460 -29.132 1.00 95.88 97 TYR A O 1
ATOM 786 N N . SER A 1 98 ? 3.970 -5.675 -27.252 1.00 96.56 98 SER A N 1
ATOM 787 C CA . SER A 1 98 ? 2.914 -6.642 -27.550 1.00 96.56 98 SER A CA 1
ATOM 788 C C . SER A 1 98 ? 2.250 -7.089 -26.256 1.00 96.56 98 SER A C 1
ATOM 790 O O . SER A 1 98 ? 2.940 -7.308 -25.261 1.00 96.56 98 SER A O 1
ATOM 792 N N . MET A 1 99 ? 0.932 -7.261 -26.273 1.00 97.12 99 MET A N 1
ATOM 793 C CA . MET A 1 99 ? 0.170 -7.744 -25.127 1.00 97.12 99 MET A CA 1
ATOM 794 C C . MET A 1 99 ? -1.007 -8.596 -25.586 1.00 97.12 99 MET A C 1
ATOM 796 O O . MET A 1 99 ? -1.660 -8.282 -26.582 1.00 97.12 99 MET A O 1
ATOM 800 N N . ASN A 1 100 ? -1.298 -9.631 -24.812 1.00 97.19 100 ASN A N 1
ATOM 801 C CA . ASN A 1 100 ? -2.471 -10.475 -24.922 1.00 97.19 100 ASN A CA 1
ATOM 802 C C . ASN A 1 100 ? -3.192 -10.472 -23.563 1.00 97.19 100 ASN A C 1
ATOM 804 O O . ASN A 1 100 ? -2.586 -10.716 -22.522 1.00 97.19 100 ASN A O 1
ATOM 808 N N . ALA A 1 101 ? -4.482 -10.137 -23.569 1.00 95.50 101 ALA A N 1
ATOM 809 C CA . ALA A 1 101 ? -5.293 -9.966 -22.365 1.00 95.50 101 ALA A CA 1
ATOM 810 C C . ALA A 1 101 ? -6.603 -10.745 -22.508 1.00 95.50 101 ALA A C 1
ATOM 812 O O . ALA A 1 101 ? -7.344 -10.569 -23.478 1.00 95.50 101 ALA A O 1
ATOM 813 N N . GLN A 1 102 ? -6.882 -11.608 -21.538 1.00 94.88 102 GLN A N 1
ATOM 814 C CA . GLN A 1 102 ? -8.014 -12.524 -21.533 1.00 94.88 102 GLN A CA 1
ATOM 815 C C . GLN A 1 102 ? -9.203 -11.962 -20.742 1.00 94.88 102 GLN A C 1
ATOM 817 O O . GLN A 1 102 ? -9.079 -11.067 -19.902 1.00 94.88 102 GLN A O 1
ATOM 822 N N . LYS A 1 103 ? -10.405 -12.491 -21.008 1.00 92.31 103 LYS A N 1
ATOM 823 C CA . LYS A 1 103 ? -11.647 -12.016 -20.367 1.00 92.31 103 LYS A CA 1
ATOM 824 C C . LYS A 1 103 ? -11.697 -12.273 -18.856 1.00 92.31 103 LYS A C 1
ATOM 826 O O . LYS A 1 103 ? -12.385 -11.531 -18.154 1.00 92.31 103 LYS A O 1
ATOM 831 N N . ASP A 1 104 ? -10.991 -13.291 -18.377 1.00 93.44 104 ASP A N 1
ATOM 832 C CA . ASP A 1 104 ? -10.852 -13.675 -16.965 1.00 93.44 104 ASP A CA 1
ATOM 833 C C . ASP A 1 104 ? -9.849 -12.797 -16.187 1.00 93.44 104 ASP A C 1
ATOM 835 O O . ASP A 1 104 ? -9.695 -12.970 -14.981 1.00 93.44 104 ASP A O 1
ATOM 839 N N . GLY A 1 105 ? -9.185 -11.850 -16.862 1.00 94.56 105 GLY A N 1
ATOM 840 C CA . GLY A 1 105 ? -8.162 -10.982 -16.278 1.00 94.56 105 GLY A CA 1
ATOM 841 C C . GLY A 1 105 ? -6.734 -11.515 -16.387 1.00 94.56 105 GLY A C 1
ATOM 842 O O . GLY A 1 105 ? -5.810 -10.803 -15.992 1.00 94.56 105 GLY A O 1
ATOM 843 N N . THR A 1 106 ? -6.533 -12.719 -16.935 1.00 97.62 106 THR A N 1
ATOM 844 C CA . THR A 1 106 ? -5.200 -13.264 -17.224 1.00 97.62 106 THR A CA 1
ATOM 845 C C . THR A 1 106 ? -4.550 -12.473 -18.361 1.00 97.62 106 THR A C 1
ATOM 847 O O . THR A 1 106 ? -5.212 -12.135 -19.344 1.00 97.62 106 THR A O 1
ATOM 850 N N . TYR A 1 107 ? -3.256 -12.171 -18.263 1.00 97.81 107 TYR A N 1
ATOM 851 C CA . TYR A 1 107 ? -2.538 -11.451 -19.314 1.00 97.81 107 TYR A CA 1
ATOM 852 C C . TYR A 1 107 ? -1.070 -11.866 -19.444 1.00 97.81 107 TYR A C 1
ATOM 854 O O . TYR A 1 107 ? -0.433 -12.309 -18.484 1.00 97.81 107 TYR A O 1
ATOM 862 N N . ASP A 1 108 ? -0.531 -11.630 -20.637 1.00 98.19 108 ASP A N 1
ATOM 863 C CA . ASP A 1 108 ? 0.894 -11.599 -20.937 1.00 98.19 108 ASP A CA 1
ATOM 864 C C . ASP A 1 108 ? 1.229 -10.317 -21.719 1.00 98.19 108 ASP A C 1
ATOM 866 O O . ASP A 1 108 ? 0.449 -9.835 -22.542 1.00 98.19 108 ASP A O 1
ATOM 870 N N . ALA A 1 109 ? 2.369 -9.708 -21.405 1.00 98.12 109 ALA A N 1
ATOM 871 C CA . ALA A 1 109 ? 2.852 -8.480 -22.016 1.00 98.12 109 ALA A CA 1
ATOM 872 C C . ALA A 1 109 ? 4.373 -8.536 -22.182 1.00 98.12 109 ALA A C 1
ATOM 874 O O . ALA A 1 109 ? 5.101 -8.981 -21.294 1.00 98.12 109 ALA A O 1
ATOM 875 N N . VAL A 1 110 ? 4.857 -8.038 -23.315 1.00 98.38 110 VAL A N 1
ATOM 876 C CA . VAL A 1 110 ? 6.277 -7.957 -23.657 1.00 98.38 110 VAL A CA 1
ATOM 877 C C . VAL A 1 110 ? 6.576 -6.547 -24.139 1.00 98.38 110 VAL A C 1
ATOM 879 O O . VAL A 1 110 ? 5.897 -6.023 -25.023 1.00 98.38 110 VAL A O 1
ATOM 882 N N . LEU A 1 111 ? 7.619 -5.952 -23.576 1.00 97.69 111 LEU A N 1
ATOM 883 C CA . LEU A 1 111 ? 8.141 -4.651 -23.962 1.00 97.69 111 LEU A CA 1
ATOM 884 C C . LEU A 1 111 ? 9.648 -4.777 -24.202 1.00 97.69 111 LEU A C 1
ATOM 886 O O . LEU A 1 111 ? 10.375 -5.234 -23.325 1.00 97.69 111 LEU A O 1
ATOM 890 N N . THR A 1 112 ? 10.120 -4.365 -25.377 1.00 97.38 112 THR A N 1
ATOM 891 C CA . THR A 1 112 ? 11.550 -4.344 -25.719 1.00 97.38 112 THR A CA 1
ATOM 892 C C . THR A 1 112 ? 11.954 -2.933 -26.118 1.00 97.38 112 THR A C 1
ATOM 894 O O . THR A 1 112 ? 11.459 -2.417 -27.119 1.00 97.38 112 THR A O 1
ATOM 897 N N . LEU A 1 113 ? 12.858 -2.319 -25.356 1.00 95.56 113 LEU A N 1
ATOM 898 C CA . LEU A 1 113 ? 13.448 -1.010 -25.640 1.00 95.56 113 LEU A CA 1
ATOM 899 C C . LEU A 1 113 ? 14.824 -0.873 -24.970 1.00 95.56 113 LEU A C 1
ATOM 901 O O . LEU A 1 113 ? 15.082 -1.489 -23.934 1.00 95.56 113 LEU A O 1
ATOM 905 N N . ALA A 1 114 ? 15.680 -0.035 -25.550 1.00 93.94 114 ALA A N 1
ATOM 906 C CA . ALA A 1 114 ? 17.031 0.252 -25.071 1.00 93.94 114 ALA A CA 1
ATOM 907 C C . ALA A 1 114 ? 17.218 1.775 -24.948 1.00 93.94 114 ALA A C 1
ATOM 909 O O . ALA A 1 114 ? 17.578 2.417 -25.937 1.00 93.94 114 ALA A O 1
ATOM 910 N N . PRO A 1 115 ? 16.892 2.377 -23.792 1.00 93.06 115 PRO A N 1
ATOM 911 C CA . PRO A 1 115 ? 17.080 3.805 -23.569 1.00 93.06 115 PRO A CA 1
ATOM 912 C C . PRO A 1 115 ? 18.533 4.119 -23.184 1.00 93.06 115 PRO A C 1
ATOM 914 O O . PRO A 1 115 ? 19.414 3.259 -23.211 1.00 93.06 115 PRO A O 1
ATOM 917 N N . GLU A 1 116 ? 18.784 5.366 -22.797 1.00 91.38 116 GLU A N 1
ATOM 918 C CA . GLU A 1 116 ? 20.013 5.728 -22.095 1.00 91.38 116 GLU A CA 1
ATOM 919 C C . GLU A 1 116 ? 20.076 5.079 -20.699 1.00 91.38 116 GLU A C 1
ATOM 921 O O . GLU A 1 116 ? 19.086 4.571 -20.166 1.00 91.38 116 GLU A O 1
ATOM 926 N N . LYS A 1 117 ? 21.267 5.078 -20.092 1.00 91.31 117 LYS A N 1
ATOM 927 C CA . LYS A 1 117 ? 21.456 4.624 -18.710 1.00 91.31 117 LYS A CA 1
ATOM 928 C C . LYS A 1 117 ? 20.668 5.541 -17.766 1.00 91.31 117 LYS A C 1
ATOM 930 O O . LYS A 1 117 ? 20.858 6.752 -17.804 1.00 91.31 117 LYS A O 1
ATOM 935 N N . GLY A 1 118 ? 19.802 4.980 -16.921 1.00 89.12 118 GLY A N 1
ATOM 936 C CA . GLY A 1 118 ? 18.875 5.793 -16.130 1.00 89.12 118 GLY A CA 1
ATOM 937 C C . GLY A 1 118 ? 17.963 5.011 -15.186 1.00 89.12 118 GLY A C 1
ATOM 938 O O . GLY A 1 118 ? 17.862 3.781 -15.247 1.00 89.12 118 GLY A O 1
ATOM 939 N N . ALA A 1 119 ? 17.305 5.755 -14.297 1.00 87.12 119 ALA A N 1
ATOM 940 C CA . ALA A 1 119 ? 16.219 5.276 -13.450 1.00 87.12 119 ALA A CA 1
ATOM 941 C C . ALA A 1 119 ? 14.868 5.626 -14.092 1.00 87.12 119 ALA A C 1
ATOM 943 O O . ALA A 1 119 ? 14.674 6.728 -14.599 1.00 87.12 119 ALA A O 1
ATOM 944 N N . TYR A 1 120 ? 13.922 4.692 -14.057 1.00 89.44 120 TYR A N 1
ATOM 945 C CA . TYR A 1 120 ? 12.660 4.759 -14.789 1.00 89.44 120 TYR A CA 1
ATOM 946 C C . TYR A 1 120 ? 11.491 4.210 -13.958 1.00 89.44 120 TYR A C 1
ATOM 948 O O . TYR A 1 120 ? 11.674 3.603 -12.897 1.00 89.44 120 TYR A O 1
ATOM 956 N N . ILE A 1 121 ? 10.264 4.413 -14.453 1.00 88.69 121 ILE A N 1
ATOM 957 C CA . ILE A 1 121 ? 9.040 3.889 -13.836 1.00 88.69 121 ILE A CA 1
ATOM 958 C C . ILE A 1 121 ? 8.307 2.945 -14.805 1.00 88.69 121 ILE A C 1
ATOM 960 O O . ILE A 1 121 ? 7.748 3.373 -15.813 1.00 88.69 121 ILE A O 1
ATOM 964 N N . LEU A 1 122 ? 8.309 1.668 -14.419 1.00 93.00 122 LEU A N 1
ATOM 965 C CA . LEU A 1 122 ? 7.381 0.576 -14.714 1.00 93.00 122 LEU A CA 1
ATOM 966 C C . LEU A 1 122 ? 5.907 0.941 -14.537 1.00 93.00 122 LEU A C 1
ATOM 968 O O . LEU A 1 122 ? 5.486 0.975 -13.390 1.00 93.00 122 LEU A O 1
ATOM 972 N N . LEU A 1 123 ? 5.115 1.166 -15.588 1.00 91.94 123 LEU A N 1
ATOM 973 C CA . LEU A 1 123 ? 3.672 1.403 -15.468 1.00 91.94 123 LEU A CA 1
ATOM 974 C C . LEU A 1 123 ? 2.856 0.226 -16.024 1.00 91.94 123 LEU A C 1
ATOM 976 O O . LEU A 1 123 ? 2.972 -0.116 -17.202 1.00 91.94 123 LEU A O 1
ATOM 980 N N . LEU A 1 124 ? 1.995 -0.356 -15.181 1.00 91.38 124 LEU A N 1
ATOM 981 C CA . LEU A 1 124 ? 0.919 -1.267 -15.588 1.00 91.38 124 LEU A CA 1
ATOM 982 C C . LEU A 1 124 ? -0.420 -0.544 -15.415 1.00 91.38 124 LEU A C 1
ATOM 984 O O . LEU A 1 124 ? -0.808 -0.216 -14.294 1.00 91.38 124 LEU A O 1
ATOM 988 N N . LYS A 1 125 ? -1.122 -0.289 -16.520 1.00 91.81 125 LYS A N 1
ATOM 989 C CA . LYS A 1 125 ? -2.419 0.396 -16.534 1.00 91.81 125 LYS A CA 1
ATOM 990 C C . LYS A 1 125 ? -3.566 -0.597 -16.717 1.00 91.81 125 LYS A C 1
ATOM 992 O O . LYS A 1 125 ? -3.513 -1.446 -17.613 1.00 91.81 125 LYS A O 1
ATOM 997 N N . THR A 1 126 ? -4.594 -0.463 -15.884 1.00 89.06 126 THR A N 1
ATOM 998 C CA . THR A 1 126 ? -5.810 -1.285 -15.883 1.00 89.06 126 THR A CA 1
ATOM 999 C C . THR A 1 126 ? -6.882 -0.739 -16.835 1.00 89.06 126 THR A C 1
ATOM 1001 O O . THR A 1 126 ? -6.696 0.276 -17.511 1.00 89.06 126 THR A O 1
ATOM 1004 N N . ASP A 1 127 ? -8.028 -1.414 -16.887 1.00 89.44 127 ASP A N 1
ATOM 1005 C CA . ASP A 1 127 ? -9.227 -0.978 -17.590 1.00 89.44 127 ASP A CA 1
ATOM 1006 C C . ASP A 1 127 ? -10.117 0.001 -16.820 1.00 89.44 127 ASP A C 1
ATOM 1008 O O . ASP A 1 127 ? -10.946 0.663 -17.436 1.00 89.44 127 ASP A O 1
ATOM 1012 N N . SER A 1 128 ? -9.884 0.147 -15.517 1.00 81.19 128 SER A N 1
ATOM 1013 C CA . SER A 1 128 ? -10.448 1.188 -14.648 1.00 81.19 128 SER A CA 1
ATOM 1014 C C . SER A 1 128 ? -9.594 2.466 -14.598 1.00 81.19 128 SER A C 1
ATOM 1016 O O . SER A 1 128 ? -9.736 3.269 -13.681 1.00 81.19 128 SER A O 1
ATOM 1018 N N . ASP A 1 129 ? -8.660 2.627 -15.542 1.00 80.25 129 ASP A N 1
ATOM 1019 C CA . ASP A 1 129 ? -7.627 3.675 -15.590 1.00 80.25 129 ASP A CA 1
ATOM 1020 C C . ASP A 1 129 ? -6.648 3.722 -14.392 1.00 80.25 129 ASP A C 1
ATOM 1022 O O . ASP A 1 129 ? -5.720 4.535 -14.404 1.00 80.25 129 ASP A O 1
ATOM 1026 N N . LEU A 1 130 ? -6.764 2.810 -13.418 1.00 81.50 130 LEU A N 1
ATOM 1027 C CA . LEU A 1 130 ? -5.799 2.618 -12.331 1.00 81.50 130 LEU A CA 1
ATOM 1028 C C . LEU A 1 130 ? -4.403 2.310 -12.899 1.00 81.50 130 LEU A C 1
ATOM 1030 O O . LEU A 1 130 ? -4.255 1.544 -13.856 1.00 81.50 130 LEU A O 1
ATOM 1034 N N . VAL A 1 131 ? -3.359 2.882 -12.295 1.00 82.94 131 VAL A N 1
ATOM 1035 C CA . VAL A 1 131 ? -1.970 2.688 -12.736 1.00 82.94 131 VAL A CA 1
ATOM 1036 C C . VAL A 1 131 ? -1.105 2.203 -11.580 1.00 82.94 131 VAL A C 1
ATOM 1038 O O . VAL A 1 131 ? -0.832 2.946 -10.639 1.00 82.94 131 VAL A O 1
ATOM 1041 N N . MET A 1 132 ? -0.618 0.968 -11.681 1.00 84.94 132 MET A N 1
ATOM 1042 C CA . MET A 1 132 ? 0.413 0.438 -10.790 1.00 84.94 132 MET A CA 1
ATOM 1043 C C . MET A 1 132 ? 1.796 0.886 -11.265 1.00 84.94 132 MET A C 1
ATOM 1045 O O . MET A 1 132 ? 2.070 0.883 -12.468 1.00 84.94 132 MET A O 1
ATOM 1049 N N . GLN A 1 133 ? 2.661 1.265 -10.321 1.00 87.19 133 GLN A N 1
ATOM 1050 C CA . GLN A 1 133 ? 3.968 1.863 -10.599 1.00 87.19 133 GLN A CA 1
ATOM 1051 C C . GLN A 1 133 ? 5.099 1.068 -9.931 1.00 87.19 133 GLN A C 1
ATOM 1053 O O . GLN A 1 133 ? 5.037 0.775 -8.737 1.00 87.19 133 GLN A O 1
ATOM 1058 N N . TYR A 1 134 ? 6.157 0.764 -10.683 1.00 87.38 134 TYR A N 1
ATOM 1059 C CA . TYR A 1 134 ? 7.326 0.010 -10.224 1.00 87.38 134 TYR A CA 1
ATOM 1060 C C . TYR A 1 134 ? 8.611 0.726 -10.643 1.00 87.38 134 TYR A C 1
ATOM 1062 O O . TYR A 1 134 ? 8.793 1.049 -11.812 1.00 87.38 134 TYR A O 1
ATOM 1070 N N . ARG A 1 135 ? 9.534 0.970 -9.709 1.00 87.06 135 ARG A N 1
ATOM 1071 C CA . ARG A 1 135 ? 10.858 1.527 -10.028 1.00 87.06 135 ARG A CA 1
ATOM 1072 C C . ARG A 1 135 ? 11.677 0.469 -10.777 1.00 87.06 135 ARG A C 1
ATOM 1074 O O . ARG A 1 135 ? 11.795 -0.655 -10.299 1.00 87.06 135 ARG A O 1
ATOM 1081 N N . ILE A 1 136 ? 12.243 0.827 -11.925 1.00 90.75 136 ILE A N 1
ATOM 1082 C CA . ILE A 1 136 ? 13.094 -0.048 -12.743 1.00 90.75 136 ILE A CA 1
ATOM 1083 C C . ILE A 1 136 ? 14.274 0.768 -13.285 1.00 90.75 136 ILE A C 1
ATOM 1085 O O . ILE A 1 136 ? 14.152 1.972 -13.486 1.00 90.75 136 ILE A O 1
ATOM 1089 N N . PHE A 1 137 ? 15.427 0.145 -13.481 1.00 92.25 137 PHE A N 1
ATOM 1090 C CA . PHE A 1 137 ? 16.661 0.800 -13.912 1.00 92.25 137 PHE A CA 1
ATOM 1091 C C . PHE A 1 137 ? 17.195 0.147 -15.186 1.00 92.25 137 PHE A C 1
ATOM 1093 O O . PHE A 1 137 ? 16.960 -1.039 -15.418 1.00 92.25 137 PHE A O 1
ATOM 1100 N N . TYR A 1 138 ? 17.944 0.911 -15.979 1.00 93.19 138 TYR A N 1
ATOM 1101 C CA . TYR A 1 138 ? 18.682 0.424 -17.142 1.00 93.19 138 TYR A CA 1
ATOM 1102 C C . TYR A 1 138 ? 20.157 0.828 -17.007 1.00 93.19 138 TYR A C 1
ATOM 1104 O O . TYR A 1 138 ? 20.450 2.013 -16.849 1.00 93.19 138 TYR A O 1
ATOM 1112 N N . ASP A 1 139 ? 21.091 -0.133 -17.044 1.00 92.19 139 ASP A N 1
ATOM 1113 C CA . ASP A 1 139 ? 22.535 0.130 -16.848 1.00 92.19 139 ASP A CA 1
ATOM 1114 C C . ASP A 1 139 ? 23.325 0.384 -18.147 1.00 92.19 139 ASP A C 1
ATOM 1116 O O . ASP A 1 139 ? 24.527 0.653 -18.093 1.00 92.19 139 ASP A O 1
ATOM 1120 N N . GLY A 1 140 ? 22.664 0.313 -19.307 1.00 92.12 140 GLY A N 1
ATOM 1121 C CA . GLY A 1 140 ? 23.292 0.318 -20.634 1.00 92.12 140 GLY A CA 1
ATOM 1122 C C . GLY A 1 140 ? 23.401 -1.072 -21.275 1.00 92.12 140 GLY A C 1
ATOM 1123 O O . GLY A 1 140 ? 23.514 -1.166 -22.495 1.00 92.12 140 GLY A O 1
ATOM 1124 N N . SER A 1 141 ? 23.329 -2.142 -20.475 1.00 92.75 141 SER A N 1
ATOM 1125 C CA . SER A 1 141 ? 23.343 -3.547 -20.913 1.00 92.75 141 SER A CA 1
ATOM 1126 C C . SER A 1 141 ? 21.999 -4.257 -20.717 1.00 92.75 141 SER A C 1
ATOM 1128 O O . SER A 1 141 ? 21.691 -5.207 -21.440 1.00 92.75 141 SER A O 1
ATOM 1130 N N . GLY A 1 142 ? 21.181 -3.795 -19.767 1.00 95.69 142 GLY A N 1
ATOM 1131 C CA . GLY A 1 142 ? 19.830 -4.301 -19.586 1.00 95.69 142 GLY A CA 1
ATOM 1132 C C . GLY A 1 142 ? 19.024 -3.647 -18.471 1.00 95.69 142 GLY A C 1
ATOM 1133 O O . GLY A 1 142 ? 19.529 -2.874 -17.655 1.00 95.69 142 GLY A O 1
ATOM 1134 N N . TRP A 1 143 ? 17.742 -4.003 -18.458 1.00 96.69 143 TRP A N 1
ATOM 1135 C CA . TRP A 1 143 ? 16.773 -3.665 -17.425 1.00 96.69 143 TRP A CA 1
ATOM 1136 C C . TRP A 1 143 ? 16.967 -4.513 -16.164 1.00 96.69 143 TRP A C 1
ATOM 1138 O O . TRP A 1 143 ? 17.245 -5.709 -16.250 1.00 96.69 143 TRP A O 1
ATOM 1148 N N . TYR A 1 144 ? 16.754 -3.910 -14.995 1.00 94.56 144 TYR A N 1
ATOM 1149 C CA . TYR A 1 144 ? 16.714 -4.600 -13.705 1.00 94.56 144 TYR A CA 1
ATOM 1150 C C . TYR A 1 144 ? 15.873 -3.828 -12.679 1.00 94.56 144 TYR A C 1
ATOM 1152 O O . TYR A 1 144 ? 15.701 -2.611 -12.770 1.00 94.56 144 TYR A O 1
ATOM 1160 N N . PHE A 1 145 ? 15.369 -4.527 -11.665 1.00 91.12 145 PHE A N 1
ATOM 1161 C CA . PHE A 1 145 ? 14.725 -3.909 -10.507 1.00 91.12 145 PHE A CA 1
ATOM 1162 C C . PHE A 1 145 ? 15.768 -3.633 -9.418 1.00 91.12 145 PHE A C 1
ATOM 1164 O O . PHE A 1 145 ? 16.595 -4.508 -9.133 1.00 91.12 145 PHE A O 1
ATOM 1171 N N . PRO A 1 146 ? 15.753 -2.445 -8.796 1.00 86.94 146 PRO A N 1
ATOM 1172 C CA . PRO A 1 146 ? 16.674 -2.115 -7.719 1.00 86.94 146 PRO A CA 1
ATOM 1173 C C . PRO A 1 146 ? 16.308 -2.900 -6.449 1.00 86.94 146 PRO A C 1
ATOM 1175 O O . PRO A 1 146 ? 15.137 -3.180 -6.194 1.00 86.94 146 PRO A O 1
ATOM 1178 N N . LEU A 1 147 ? 17.310 -3.231 -5.638 1.00 84.62 147 LEU A N 1
ATOM 1179 C CA . LEU A 1 147 ? 17.141 -3.722 -4.271 1.00 84.62 147 LEU A CA 1
ATOM 1180 C C . LEU A 1 147 ? 17.894 -2.793 -3.319 1.00 84.62 147 LEU A C 1
ATOM 1182 O O . LEU A 1 147 ? 19.036 -2.420 -3.579 1.00 84.62 147 LEU A O 1
ATOM 1186 N N . ASN A 1 148 ? 17.256 -2.460 -2.202 1.00 76.19 148 ASN A N 1
ATOM 1187 C CA . ASN A 1 148 ? 17.776 -1.578 -1.156 1.00 76.19 148 ASN A CA 1
ATOM 1188 C C . ASN A 1 148 ? 17.786 -2.238 0.242 1.00 76.19 148 ASN A C 1
ATOM 1190 O O . ASN A 1 148 ? 17.959 -1.553 1.240 1.00 76.19 148 ASN A O 1
ATOM 1194 N N . GLY A 1 149 ? 17.604 -3.562 0.337 1.00 77.75 149 GLY A N 1
ATOM 1195 C CA . GLY A 1 149 ? 17.671 -4.312 1.601 1.00 77.75 149 GLY A CA 1
ATOM 1196 C C . GLY A 1 149 ? 16.383 -4.319 2.435 1.00 77.75 149 GLY A C 1
ATOM 1197 O O . GLY A 1 149 ? 16.324 -5.001 3.464 1.00 77.75 149 GLY A O 1
ATOM 1198 N N . LEU A 1 150 ? 15.334 -3.616 1.988 1.00 77.00 150 LEU A N 1
ATOM 1199 C CA . LEU A 1 150 ? 14.027 -3.562 2.655 1.00 77.00 150 LEU A CA 1
ATOM 1200 C C . LEU A 1 150 ? 13.411 -4.944 2.893 1.00 77.00 150 LEU A C 1
ATOM 1202 O O . LEU A 1 150 ? 12.704 -5.142 3.876 1.00 7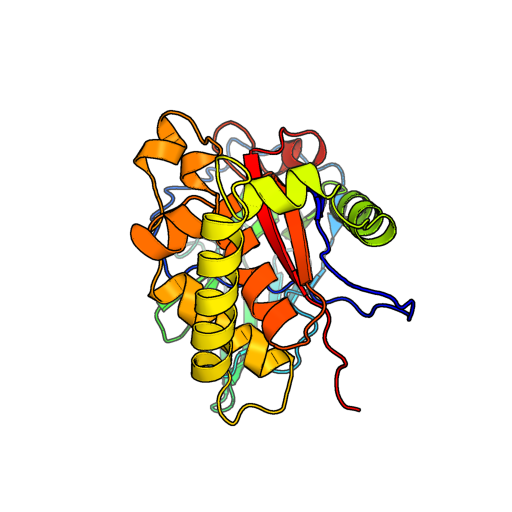7.00 150 LEU A O 1
ATOM 1206 N N . GLU A 1 151 ? 13.699 -5.932 2.045 1.00 74.81 151 GLU A N 1
ATOM 1207 C CA . GLU A 1 151 ? 13.184 -7.292 2.203 1.00 74.81 151 GLU A CA 1
ATOM 1208 C C . 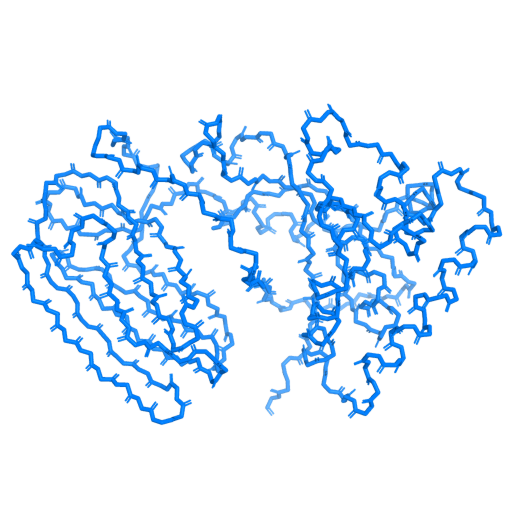GLU A 1 151 ? 13.661 -7.975 3.498 1.00 74.81 151 GLU A C 1
ATOM 1210 O O . GLU A 1 151 ? 12.976 -8.859 4.019 1.00 74.81 151 GLU A O 1
ATOM 1215 N N . LYS A 1 152 ? 14.818 -7.560 4.033 1.00 80.12 152 LYS A N 1
ATOM 1216 C CA . LYS A 1 152 ? 15.370 -8.050 5.305 1.00 80.12 152 LYS A CA 1
ATOM 1217 C C . LYS A 1 152 ? 14.815 -7.271 6.490 1.00 80.12 152 LYS A C 1
ATOM 1219 O O . LYS A 1 152 ? 14.408 -7.891 7.467 1.00 80.12 152 LYS A O 1
ATOM 1224 N N . LEU A 1 153 ? 14.758 -5.942 6.383 1.00 81.25 153 LEU A N 1
ATOM 1225 C CA . LEU A 1 153 ? 14.196 -5.074 7.424 1.00 81.25 153 LEU A CA 1
ATOM 1226 C C . LEU A 1 153 ? 12.724 -5.418 7.681 1.00 81.25 153 LEU A C 1
ATOM 1228 O O . LEU A 1 153 ? 12.334 -5.671 8.818 1.00 81.25 153 LEU A O 1
ATOM 1232 N N . ASN A 1 154 ? 11.935 -5.560 6.617 1.00 79.31 154 ASN A N 1
ATOM 1233 C CA . ASN A 1 154 ? 10.515 -5.878 6.718 1.00 79.31 154 ASN A CA 1
ATOM 1234 C C . ASN A 1 154 ? 10.290 -7.261 7.335 1.00 79.31 154 ASN A C 1
ATOM 1236 O O . ASN A 1 154 ? 9.452 -7.405 8.219 1.00 79.31 154 ASN A O 1
ATOM 1240 N N . ARG A 1 155 ? 11.074 -8.268 6.925 1.00 81.19 155 ARG A N 1
ATOM 1241 C CA . ARG A 1 155 ? 11.048 -9.601 7.546 1.00 81.19 155 ARG A CA 1
ATOM 1242 C C . ARG A 1 155 ? 11.335 -9.522 9.045 1.00 81.19 155 ARG A C 1
ATOM 1244 O O . ARG A 1 155 ? 10.577 -10.086 9.825 1.00 81.19 155 ARG A O 1
ATOM 1251 N N . ASN A 1 156 ? 12.376 -8.789 9.437 1.00 84.06 156 ASN A N 1
ATOM 1252 C CA . ASN A 1 156 ? 12.733 -8.613 10.840 1.00 84.06 156 ASN A CA 1
ATOM 1253 C C . ASN A 1 156 ? 11.598 -7.954 11.646 1.00 84.06 156 ASN A C 1
ATOM 1255 O O . ASN A 1 156 ? 11.330 -8.380 12.763 1.00 84.06 156 ASN A O 1
ATOM 1259 N N . VAL A 1 157 ? 10.890 -6.967 11.087 1.00 81.31 157 VAL A N 1
ATOM 1260 C CA . VAL A 1 157 ? 9.721 -6.347 11.743 1.00 81.31 157 VAL A CA 1
ATOM 1261 C C . VAL A 1 157 ? 8.603 -7.364 11.979 1.00 81.31 157 VAL A C 1
ATOM 1263 O O . VAL A 1 157 ? 8.088 -7.456 13.092 1.00 81.31 157 VAL A O 1
ATOM 1266 N N . PHE A 1 158 ? 8.276 -8.173 10.970 1.00 79.69 158 PHE A N 1
ATOM 1267 C CA . PHE A 1 158 ? 7.273 -9.234 11.090 1.00 79.69 158 PHE A CA 1
ATOM 1268 C C . PHE A 1 158 ? 7.670 -10.348 12.076 1.00 79.69 158 PHE A C 1
ATOM 1270 O O . PHE A 1 158 ? 6.810 -10.900 12.757 1.00 79.69 158 PHE A O 1
ATOM 1277 N N . GLU A 1 159 ? 8.961 -10.664 12.191 1.00 84.31 159 GLU A N 1
ATOM 1278 C CA . GLU A 1 159 ? 9.488 -11.650 13.148 1.00 84.31 159 GLU A CA 1
ATOM 1279 C C . GLU A 1 159 ? 9.455 -11.158 14.613 1.00 84.31 159 GLU A C 1
ATOM 1281 O O . GLU A 1 159 ? 9.575 -11.973 15.527 1.00 84.31 159 GLU A O 1
ATOM 1286 N N . HIS A 1 160 ? 9.244 -9.855 14.848 1.00 85.31 160 HIS A N 1
ATOM 1287 C CA . HIS A 1 160 ? 9.287 -9.216 16.173 1.00 85.31 160 HIS A CA 1
ATOM 1288 C C . HIS A 1 160 ? 7.996 -8.456 16.548 1.00 85.31 160 HIS A C 1
ATOM 1290 O O . HIS A 1 160 ? 8.034 -7.542 17.373 1.00 85.31 160 HIS A O 1
ATOM 1296 N N . ILE A 1 161 ? 6.844 -8.814 15.968 1.00 83.94 161 ILE A N 1
ATOM 1297 C CA . ILE A 1 161 ? 5.533 -8.262 16.359 1.00 83.94 161 ILE A CA 1
ATOM 1298 C C . ILE A 1 161 ? 5.286 -8.463 17.866 1.00 83.94 161 ILE A C 1
ATOM 1300 O O . ILE A 1 161 ? 5.479 -9.558 18.396 1.00 83.94 161 ILE A O 1
ATOM 1304 N N . TYR A 1 162 ? 4.807 -7.413 18.542 1.00 82.69 162 TYR A N 1
ATOM 1305 C CA . TYR A 1 162 ? 4.408 -7.447 19.948 1.00 82.69 162 TYR A CA 1
ATOM 1306 C C . TYR A 1 162 ? 3.074 -6.719 20.184 1.00 82.69 162 TYR A C 1
ATOM 1308 O O . TYR A 1 162 ? 2.653 -5.878 19.388 1.00 82.69 162 TYR A O 1
ATOM 1316 N N . GLU A 1 163 ? 2.417 -7.054 21.294 1.00 83.19 163 GLU A N 1
ATOM 1317 C CA . GLU A 1 163 ? 1.181 -6.421 21.770 1.00 83.19 163 GLU A CA 1
ATOM 1318 C C . GLU A 1 163 ? 1.463 -5.025 22.344 1.00 83.19 163 GLU A C 1
ATOM 1320 O O . GLU A 1 163 ? 2.398 -4.846 23.131 1.00 83.19 163 GLU A O 1
ATOM 1325 N N . ALA A 1 164 ? 0.682 -4.021 21.939 1.00 80.25 164 ALA A N 1
ATOM 1326 C CA . ALA A 1 164 ? 0.920 -2.647 22.372 1.00 80.25 164 ALA A CA 1
ATOM 1327 C C . ALA A 1 164 ? 0.704 -2.494 23.893 1.00 80.25 164 ALA A C 1
ATOM 1329 O O . ALA A 1 164 ? -0.240 -3.066 24.439 1.00 80.25 164 ALA A O 1
ATOM 1330 N N . PRO A 1 165 ? 1.513 -1.682 24.605 1.00 87.75 165 PRO A N 1
ATOM 1331 C CA . PRO A 1 165 ? 1.242 -1.368 26.004 1.00 87.75 165 PRO A CA 1
ATOM 1332 C C . PRO A 1 165 ? -0.167 -0.789 26.170 1.00 87.75 165 PRO A C 1
ATOM 1334 O O . PRO A 1 165 ? -0.550 0.104 25.415 1.00 87.75 165 PRO A O 1
ATOM 1337 N N . ALA A 1 166 ? -0.904 -1.229 27.195 1.00 84.81 166 ALA A N 1
ATOM 1338 C CA . ALA A 1 166 ? -2.308 -0.854 27.408 1.00 84.81 166 ALA A CA 1
ATOM 1339 C C . ALA A 1 166 ? -2.572 0.668 27.370 1.00 84.81 166 ALA A C 1
ATOM 1341 O O . ALA A 1 166 ? -3.613 1.101 26.891 1.00 84.81 166 ALA A O 1
ATOM 1342 N N . GLN A 1 167 ? -1.615 1.493 27.811 1.00 86.25 167 GLN A N 1
ATOM 1343 C CA . GLN A 1 167 ? -1.718 2.954 27.728 1.00 86.25 167 GLN A CA 1
ATOM 1344 C C . GLN A 1 167 ? -1.631 3.493 26.288 1.00 86.25 167 GLN A C 1
ATOM 1346 O O . GLN A 1 167 ? -2.326 4.447 25.958 1.00 86.25 167 GLN A O 1
ATOM 1351 N N . ALA A 1 168 ? -0.787 2.906 25.434 1.00 85.94 168 ALA A N 1
ATOM 1352 C CA . ALA A 1 168 ? -0.687 3.283 24.022 1.00 85.94 168 ALA A CA 1
ATOM 1353 C C . ALA A 1 168 ? -1.930 2.814 23.251 1.00 85.94 168 ALA A C 1
ATOM 1355 O O . ALA A 1 168 ? -2.535 3.596 22.525 1.00 85.94 168 ALA A O 1
ATOM 1356 N N . ALA A 1 169 ? -2.364 1.577 23.511 1.00 86.88 169 ALA A N 1
ATOM 1357 C CA . ALA A 1 169 ? -3.632 1.022 23.045 1.00 86.88 169 ALA A CA 1
ATOM 1358 C C . ALA A 1 169 ? -4.831 1.929 23.396 1.00 86.88 169 ALA A C 1
ATOM 1360 O O . ALA A 1 169 ? -5.618 2.281 22.521 1.00 86.88 169 ALA A O 1
ATOM 1361 N N . ALA A 1 170 ? -4.932 2.377 24.652 1.00 87.69 170 ALA A N 1
ATOM 1362 C CA . ALA A 1 170 ? -5.983 3.290 25.100 1.00 87.69 170 ALA A CA 1
ATOM 1363 C C . ALA A 1 170 ? -5.922 4.662 24.405 1.00 87.69 170 ALA A C 1
ATOM 1365 O O . ALA A 1 170 ? -6.968 5.202 24.050 1.00 87.69 170 ALA A O 1
ATOM 1366 N N . LEU A 1 171 ? -4.720 5.201 24.164 1.00 91.38 171 LEU A N 1
ATOM 1367 C CA . LEU A 1 171 ? -4.534 6.481 23.469 1.00 91.38 171 LEU A CA 1
ATOM 1368 C C . LEU A 1 171 ? -4.917 6.421 21.980 1.00 91.38 171 LEU A C 1
ATOM 1370 O O . LEU A 1 171 ? -5.421 7.402 21.441 1.00 91.38 171 LEU A O 1
ATOM 1374 N N . TYR A 1 172 ? -4.747 5.271 21.318 1.00 90.94 172 TYR A N 1
ATOM 1375 C CA . TYR A 1 172 ? -5.258 5.066 19.956 1.00 90.94 172 TYR A CA 1
ATOM 1376 C C . TYR A 1 172 ? -6.789 4.964 19.887 1.00 90.94 172 TYR A C 1
ATOM 1378 O O . TYR A 1 172 ? -7.358 5.165 18.818 1.00 90.94 172 TYR A O 1
ATOM 1386 N N . LEU A 1 173 ? -7.472 4.689 21.001 1.00 92.81 173 LEU A N 1
ATOM 1387 C CA . LEU A 1 173 ? -8.935 4.645 21.065 1.00 92.81 173 LEU A CA 1
ATOM 1388 C C . LEU A 1 173 ? -9.527 5.996 21.497 1.00 92.81 173 LEU A C 1
ATOM 1390 O O . LEU A 1 173 ? -10.467 6.470 20.864 1.00 92.81 173 LEU A O 1
ATOM 1394 N N . SER A 1 174 ? -8.948 6.648 22.508 1.00 95.25 174 SER A N 1
ATOM 1395 C CA . SER A 1 174 ? -9.342 7.970 23.017 1.00 95.25 174 SER A CA 1
ATOM 1396 C C . SER A 1 174 ? -8.109 8.865 23.193 1.00 95.25 174 SER A C 1
ATOM 1398 O O . SER A 1 174 ? -7.153 8.439 23.842 1.00 95.25 174 SER A O 1
ATOM 1400 N N . PRO A 1 175 ? -8.133 10.137 22.748 1.00 94.06 175 PRO A N 1
ATOM 1401 C CA . PRO A 1 175 ? -6.999 11.051 22.918 1.00 94.06 175 PRO A CA 1
ATOM 1402 C C . PRO A 1 175 ? -6.678 11.354 24.392 1.00 94.06 175 PRO A C 1
ATOM 1404 O O . PRO A 1 175 ? -5.573 11.796 24.707 1.00 94.06 175 PRO A O 1
ATOM 1407 N N . SER A 1 176 ? -7.636 11.117 25.293 1.00 94.69 176 SER A N 1
ATOM 1408 C CA . SER A 1 176 ? -7.513 11.304 26.741 1.00 94.69 176 SER A CA 1
ATOM 1409 C C . SER A 1 176 ? -7.325 9.989 27.517 1.00 94.69 176 SER A C 1
ATOM 1411 O O . SER A 1 176 ? -7.089 10.025 28.725 1.00 94.69 176 SER A O 1
ATOM 1413 N N . ALA A 1 177 ? -7.402 8.841 26.829 1.00 92.31 177 ALA A N 1
ATOM 1414 C CA . ALA A 1 177 ? -7.571 7.506 27.406 1.00 92.31 177 ALA A CA 1
ATOM 1415 C C . ALA A 1 177 ? -8.800 7.378 28.341 1.00 92.31 177 ALA A C 1
ATOM 1417 O O . ALA A 1 177 ? -8.791 6.569 29.273 1.00 92.31 177 ALA A O 1
ATOM 1418 N N . ASP A 1 178 ? -9.860 8.161 28.103 1.00 95.56 178 ASP A N 1
ATOM 1419 C CA . ASP A 1 178 ? -11.097 8.102 28.886 1.00 95.56 178 ASP A CA 1
ATOM 1420 C C . ASP A 1 178 ? -11.888 6.801 28.612 1.00 95.56 178 ASP A C 1
ATOM 1422 O O . ASP A 1 178 ? -12.178 6.486 27.454 1.00 95.56 178 ASP A O 1
ATOM 1426 N N . PRO A 1 179 ? -12.296 6.041 29.649 1.00 93.56 179 PRO A N 1
ATOM 1427 C CA . PRO A 1 179 ? -13.012 4.778 29.466 1.00 93.56 179 PRO A CA 1
ATOM 1428 C C . PRO A 1 179 ? -14.363 4.877 28.741 1.00 93.56 179 PRO A C 1
ATOM 1430 O O . PRO A 1 179 ? -14.771 3.906 28.106 1.00 93.56 179 PRO A O 1
ATOM 1433 N N . ALA A 1 180 ? -15.083 6.001 28.826 1.00 95.94 180 ALA A N 1
ATOM 1434 C CA . ALA A 1 180 ? -16.366 6.167 28.145 1.00 95.94 180 ALA A CA 1
ATOM 1435 C C . ALA A 1 180 ? -16.176 6.510 26.659 1.00 95.94 180 ALA A C 1
ATOM 1437 O O . ALA A 1 180 ? -16.898 5.969 25.818 1.00 95.94 180 ALA A O 1
ATOM 1438 N N . GLU A 1 181 ? -15.175 7.329 26.321 1.00 96.44 181 GLU A N 1
ATOM 1439 C CA . GLU A 1 181 ? -14.747 7.553 24.931 1.00 96.44 181 GLU A CA 1
ATOM 1440 C C . GLU A 1 181 ? -14.275 6.241 24.281 1.00 96.44 181 GLU A C 1
ATOM 1442 O O . GLU A 1 181 ? -14.713 5.906 23.179 1.00 96.44 181 GLU A O 1
ATOM 1447 N N . ILE A 1 182 ? -13.457 5.456 24.996 1.00 93.75 182 ILE A N 1
ATOM 1448 C CA . ILE A 1 182 ? -12.972 4.135 24.561 1.00 93.75 182 ILE A CA 1
ATOM 1449 C C . ILE A 1 182 ? -14.137 3.180 24.280 1.00 93.75 182 ILE A C 1
ATOM 1451 O O . ILE A 1 182 ? -14.210 2.616 23.189 1.00 93.75 182 ILE A O 1
ATOM 1455 N N . ASN A 1 183 ? -15.068 3.018 25.226 1.00 93.88 183 ASN A N 1
ATOM 1456 C CA . ASN A 1 183 ? -16.224 2.137 25.037 1.00 93.88 183 ASN A CA 1
ATOM 1457 C C . ASN A 1 183 ? -17.094 2.595 23.856 1.00 93.88 183 ASN A C 1
ATOM 1459 O O . ASN A 1 183 ? -17.494 1.768 23.042 1.00 93.88 183 ASN A O 1
ATOM 1463 N N . THR A 1 184 ? -17.319 3.906 23.711 1.00 96.75 184 THR A N 1
ATOM 1464 C CA . THR A 1 184 ? -18.089 4.470 22.588 1.00 96.75 184 THR A CA 1
ATOM 1465 C C . THR A 1 184 ? -17.437 4.145 21.241 1.00 96.75 184 THR A C 1
ATOM 1467 O O . THR A 1 184 ? -18.131 3.748 20.306 1.00 96.75 184 THR A O 1
ATOM 1470 N N . ALA A 1 185 ? -16.110 4.284 21.134 1.00 94.62 185 ALA A N 1
ATOM 1471 C CA . ALA A 1 185 ? -15.380 3.939 19.916 1.00 94.62 185 ALA A CA 1
ATOM 1472 C C . ALA A 1 185 ? -15.474 2.435 19.607 1.00 94.62 185 ALA A C 1
ATOM 1474 O O . ALA A 1 185 ? -15.788 2.066 18.478 1.00 94.62 185 ALA A O 1
ATOM 1475 N N . LEU A 1 186 ? -15.267 1.567 20.603 1.00 94.56 186 LEU A N 1
ATOM 1476 C CA . LEU A 1 186 ? -15.331 0.111 20.429 1.00 94.56 186 LEU A CA 1
ATOM 1477 C C . LEU A 1 186 ? -16.734 -0.381 20.031 1.00 94.56 186 LEU A C 1
ATOM 1479 O O . LEU A 1 186 ? -16.850 -1.213 19.133 1.00 94.56 186 LEU A O 1
ATOM 1483 N N . GLU A 1 187 ? -17.801 0.158 20.629 1.00 95.94 187 GLU A N 1
ATOM 1484 C CA . GLU A 1 187 ? -19.187 -0.163 20.247 1.00 95.94 187 GLU A CA 1
ATOM 1485 C C . GLU A 1 187 ? -19.487 0.233 18.791 1.00 95.94 187 GLU A C 1
ATOM 1487 O O . GLU A 1 187 ? -20.088 -0.545 18.044 1.00 95.94 187 GLU A O 1
ATOM 1492 N N . GLN A 1 188 ? -19.026 1.412 18.357 1.00 97.56 188 GLN A N 1
ATOM 1493 C CA . GLN A 1 188 ? -19.169 1.863 16.969 1.00 97.56 188 GLN A CA 1
ATOM 1494 C C . GLN A 1 188 ? -18.359 1.000 15.995 1.00 97.56 188 GLN A C 1
ATOM 1496 O O . GLN A 1 188 ? -18.890 0.600 14.961 1.00 97.56 188 GLN A O 1
ATOM 1501 N N . ILE A 1 189 ? -17.112 0.659 16.333 1.00 97.56 189 ILE A N 1
ATOM 1502 C CA . ILE A 1 189 ? -16.252 -0.221 15.527 1.00 97.56 189 ILE A CA 1
ATOM 1503 C C . ILE A 1 189 ? -16.899 -1.597 15.367 1.00 97.56 189 ILE A C 1
ATOM 1505 O O . ILE A 1 189 ? -16.979 -2.096 14.246 1.00 97.56 189 ILE A O 1
ATOM 1509 N N . GLN A 1 190 ? -17.427 -2.189 16.442 1.00 96.19 190 GLN A N 1
ATOM 1510 C CA . GLN A 1 190 ? -18.091 -3.492 16.381 1.00 96.19 190 GLN A CA 1
ATOM 1511 C C . GLN A 1 190 ? -19.336 -3.460 15.479 1.00 96.19 190 GLN A C 1
ATOM 1513 O O . GLN A 1 190 ? -19.541 -4.380 14.686 1.00 96.19 190 GLN A O 1
ATOM 1518 N N . ALA A 1 191 ? -20.146 -2.398 15.568 1.00 97.19 191 ALA A N 1
ATOM 1519 C CA . ALA A 1 191 ? -21.343 -2.228 14.745 1.00 97.19 191 ALA A CA 1
ATOM 1520 C C . ALA A 1 191 ? -21.011 -1.984 13.261 1.00 97.19 191 ALA A C 1
ATOM 1522 O O . ALA A 1 191 ? -21.600 -2.619 12.387 1.00 97.19 191 ALA A O 1
ATOM 1523 N N . LEU A 1 192 ? -20.048 -1.103 12.966 1.00 97.50 192 LEU A N 1
ATOM 1524 C CA . LEU A 1 192 ? -19.575 -0.850 11.601 1.00 97.50 192 LEU A CA 1
ATOM 1525 C C . LEU A 1 192 ? -18.984 -2.113 10.978 1.00 97.50 192 LEU A C 1
ATOM 1527 O O . LEU A 1 192 ? -19.336 -2.458 9.855 1.00 97.50 192 LEU A O 1
ATOM 1531 N N . THR A 1 193 ? -18.141 -2.828 11.724 1.00 97.62 193 THR A N 1
ATOM 1532 C CA . THR A 1 193 ? -17.529 -4.082 11.272 1.00 97.62 193 THR A CA 1
ATOM 1533 C C . THR A 1 193 ? -18.596 -5.113 10.937 1.00 97.62 193 THR A C 1
ATOM 1535 O O . THR A 1 193 ? -18.603 -5.618 9.822 1.00 97.62 193 THR A O 1
ATOM 1538 N N . GLY A 1 194 ? -19.552 -5.352 11.845 1.00 97.50 194 GLY A N 1
ATOM 1539 C CA . GLY A 1 194 ? -20.639 -6.307 11.622 1.00 97.50 194 GLY A CA 1
ATOM 1540 C C . GLY A 1 194 ? -21.461 -6.016 10.362 1.00 97.50 194 GLY A C 1
ATOM 1541 O O . GLY A 1 194 ? -21.796 -6.949 9.639 1.00 97.50 194 GLY A O 1
ATOM 1542 N N . ASN A 1 195 ? -21.722 -4.738 10.064 1.00 97.75 195 ASN A N 1
ATOM 1543 C CA . ASN A 1 195 ? -22.415 -4.321 8.840 1.00 97.75 195 ASN A CA 1
ATOM 1544 C C . ASN A 1 195 ? -21.545 -4.495 7.579 1.00 97.75 195 ASN A C 1
ATOM 1546 O O . ASN A 1 195 ? -22.040 -4.917 6.539 1.00 97.75 195 ASN A O 1
ATOM 1550 N N . VAL A 1 196 ? -20.254 -4.154 7.649 1.00 97.50 196 VAL A N 1
ATOM 1551 C CA . VAL A 1 196 ? -19.322 -4.222 6.506 1.00 97.50 196 VAL A CA 1
ATOM 1552 C C . VAL A 1 196 ? -18.966 -5.666 6.139 1.00 97.50 196 VAL A C 1
ATOM 1554 O O . VAL A 1 196 ? -18.738 -5.960 4.968 1.00 97.50 196 VAL A O 1
ATOM 1557 N N . THR A 1 197 ? -18.948 -6.574 7.117 1.00 97.50 197 THR A N 1
ATOM 1558 C CA . THR A 1 197 ? -18.655 -8.001 6.918 1.00 97.50 197 THR A CA 1
ATOM 1559 C C . THR A 1 197 ? -19.907 -8.884 6.854 1.00 97.50 197 THR A C 1
ATOM 1561 O O . THR A 1 197 ? -19.785 -10.108 6.914 1.00 97.50 197 THR A O 1
ATOM 1564 N N . GLU A 1 198 ? -21.115 -8.311 6.771 1.00 97.38 198 GLU A N 1
ATOM 1565 C CA . GLU A 1 198 ? -22.366 -9.081 6.804 1.00 97.38 198 GLU A CA 1
ATOM 1566 C C . GLU A 1 198 ? -22.427 -10.105 5.655 1.00 97.38 198 GLU A C 1
ATOM 1568 O O . GLU A 1 198 ? -22.361 -9.761 4.475 1.00 97.38 198 GLU A O 1
ATOM 1573 N N . GLY A 1 199 ? -22.555 -11.389 6.003 1.00 96.50 199 GLY A N 1
ATOM 1574 C CA . GLY A 1 199 ? -22.635 -12.487 5.035 1.00 96.50 199 GLY A CA 1
ATOM 1575 C C . GLY A 1 199 ? -21.316 -12.862 4.344 1.00 96.50 199 GLY A C 1
ATOM 1576 O O . GLY A 1 199 ? -21.341 -13.704 3.447 1.00 96.50 199 GLY A O 1
ATOM 1577 N N . ILE A 1 200 ? -20.178 -12.282 4.744 1.00 93.94 200 ILE A N 1
ATOM 1578 C CA . ILE A 1 200 ? -18.852 -12.645 4.228 1.00 93.94 200 ILE A CA 1
ATOM 1579 C C . ILE A 1 200 ? -18.209 -13.672 5.170 1.00 93.94 200 ILE A C 1
ATOM 1581 O O . ILE A 1 200 ? -17.963 -13.376 6.337 1.00 93.94 200 ILE A O 1
ATOM 1585 N N . GLU A 1 201 ? -17.930 -14.879 4.673 1.00 90.81 201 GLU A N 1
ATOM 1586 C CA . GLU A 1 201 ? -17.334 -15.962 5.478 1.00 90.81 201 GLU A CA 1
ATOM 1587 C C . GLU A 1 201 ? -15.796 -15.949 5.453 1.00 90.81 201 GLU A C 1
ATOM 1589 O O . GLU A 1 201 ? -15.178 -16.115 6.505 1.00 90.81 201 GLU A O 1
ATOM 1594 N N . ASP A 1 202 ? -15.188 -15.689 4.291 1.00 87.44 202 ASP A N 1
ATOM 1595 C CA . ASP A 1 202 ? -13.732 -15.667 4.087 1.00 87.44 202 ASP A CA 1
ATOM 1596 C C . ASP A 1 202 ? -13.060 -14.415 4.685 1.00 87.44 202 ASP A C 1
ATOM 1598 O O . ASP A 1 202 ? -13.516 -13.286 4.492 1.00 87.44 202 ASP A O 1
ATOM 1602 N N . ASP A 1 203 ? -11.949 -14.608 5.400 1.00 89.44 203 ASP A N 1
ATOM 1603 C CA . ASP A 1 203 ? -11.247 -13.532 6.112 1.00 89.44 203 ASP A CA 1
ATOM 1604 C C . ASP A 1 203 ? -10.540 -12.542 5.175 1.00 89.44 203 ASP A C 1
ATOM 1606 O O . ASP A 1 203 ? -10.451 -11.353 5.493 1.00 89.44 203 ASP A O 1
ATOM 1610 N N . TYR A 1 204 ? -10.071 -12.985 4.003 1.00 85.50 204 TYR A N 1
ATOM 1611 C CA . TYR A 1 204 ? -9.475 -12.075 3.025 1.00 85.50 204 TYR A CA 1
ATOM 1612 C C . TYR A 1 204 ? -10.535 -11.143 2.424 1.00 85.50 204 TYR A C 1
ATOM 1614 O O . TYR A 1 204 ? -10.310 -9.934 2.341 1.00 85.50 204 TYR A O 1
ATOM 1622 N N . GLU A 1 205 ? -11.710 -11.664 2.075 1.00 83.31 205 GLU A N 1
ATOM 1623 C CA . GLU A 1 205 ? -12.835 -10.878 1.572 1.00 83.31 205 GLU A CA 1
ATOM 1624 C C . GLU A 1 205 ? -13.422 -9.945 2.645 1.00 83.31 205 GLU A C 1
ATOM 1626 O O . GLU A 1 205 ? -13.741 -8.796 2.329 1.00 83.31 205 GLU A O 1
ATOM 1631 N N . LYS A 1 206 ? -13.476 -10.358 3.924 1.00 92.38 206 LYS A N 1
ATOM 1632 C CA . LYS A 1 206 ? -13.820 -9.457 5.045 1.00 92.38 206 LYS A CA 1
ATOM 1633 C C . LYS A 1 206 ? -12.829 -8.301 5.147 1.00 92.38 206 LYS A C 1
ATOM 1635 O O . LYS A 1 206 ? -13.233 -7.141 5.174 1.00 92.38 206 LYS A O 1
ATOM 1640 N N . ALA A 1 207 ? -11.530 -8.596 5.174 1.00 90.06 207 ALA A N 1
ATOM 1641 C CA . ALA A 1 207 ? -10.492 -7.575 5.266 1.00 90.06 207 ALA A CA 1
ATOM 1642 C C . ALA A 1 207 ? -10.464 -6.657 4.028 1.00 90.06 207 ALA A C 1
ATOM 1644 O O . ALA A 1 207 ? -10.237 -5.451 4.155 1.00 90.06 207 ALA A O 1
ATOM 1645 N N . ARG A 1 208 ? -10.765 -7.188 2.833 1.00 84.75 208 ARG A N 1
ATOM 1646 C CA . ARG A 1 208 ? -10.965 -6.395 1.612 1.00 84.75 208 ARG A CA 1
ATOM 1647 C C . ARG A 1 208 ? -12.142 -5.429 1.771 1.00 84.75 208 ARG A C 1
ATOM 1649 O O . ARG A 1 208 ? -11.956 -4.234 1.552 1.00 84.75 208 ARG A O 1
ATOM 1656 N N . ALA A 1 209 ? -13.303 -5.913 2.215 1.00 86.94 209 ALA A N 1
ATOM 1657 C CA . ALA A 1 209 ? -14.488 -5.088 2.459 1.00 86.94 209 ALA A CA 1
ATOM 1658 C C . ALA A 1 209 ? -14.240 -4.002 3.524 1.00 86.94 209 ALA A C 1
ATOM 1660 O O . ALA A 1 209 ? -14.597 -2.843 3.315 1.00 86.94 209 ALA A O 1
ATOM 1661 N N . ILE A 1 210 ? -13.549 -4.339 4.621 1.00 94.75 210 ILE A N 1
ATOM 1662 C CA . ILE A 1 210 ? -13.128 -3.386 5.662 1.00 94.75 210 ILE A CA 1
ATOM 1663 C C . ILE A 1 210 ? -12.228 -2.296 5.071 1.00 94.75 210 ILE A C 1
ATOM 1665 O O . ILE A 1 210 ? -12.472 -1.113 5.305 1.00 94.75 210 ILE A O 1
ATOM 1669 N N . SER A 1 211 ? -11.223 -2.649 4.262 1.00 88.19 211 SER A N 1
ATOM 1670 C CA . SER A 1 211 ? -10.375 -1.628 3.637 1.00 88.19 211 SER A CA 1
ATOM 1671 C C . SER A 1 211 ? -11.121 -0.769 2.618 1.00 88.19 211 SER A C 1
ATOM 1673 O O . SER A 1 211 ? -10.817 0.419 2.517 1.00 88.19 211 SER A O 1
ATOM 1675 N N . GLU A 1 212 ? -12.041 -1.342 1.842 1.00 84.81 212 GLU A N 1
ATOM 1676 C CA . GLU A 1 212 ? -12.853 -0.599 0.873 1.00 84.81 212 GLU A CA 1
ATOM 1677 C C . GLU A 1 212 ? -13.789 0.386 1.590 1.00 84.81 212 GLU A C 1
ATOM 1679 O O . GLU A 1 212 ? -13.883 1.544 1.184 1.00 84.81 212 GLU A O 1
ATOM 1684 N N . PHE A 1 213 ? -14.390 -0.024 2.713 1.00 92.56 213 PHE A N 1
ATOM 1685 C CA . PHE A 1 213 ? -15.178 0.851 3.581 1.00 92.56 213 PHE A CA 1
ATOM 1686 C C . PHE A 1 213 ? -14.338 1.991 4.173 1.00 92.56 213 PHE A C 1
ATOM 1688 O O . PHE A 1 213 ? -14.703 3.159 4.025 1.00 92.56 213 PHE A O 1
ATOM 1695 N N . VAL A 1 214 ? -13.206 1.674 4.810 1.00 91.62 214 VAL A N 1
ATOM 1696 C CA . VAL A 1 214 ? -12.336 2.667 5.459 1.00 91.62 214 VAL A CA 1
ATOM 1697 C C . VAL A 1 214 ? -11.809 3.682 4.437 1.00 91.62 214 VAL A C 1
ATOM 1699 O O . VAL A 1 214 ? -11.901 4.886 4.670 1.00 91.62 214 VAL A O 1
ATOM 1702 N N . ALA A 1 215 ? -11.322 3.227 3.278 1.00 81.69 215 ALA A N 1
ATOM 1703 C CA . ALA A 1 215 ? -10.805 4.109 2.227 1.00 81.69 215 ALA A CA 1
ATOM 1704 C C . ALA A 1 215 ? -11.898 4.892 1.474 1.00 81.69 215 ALA A C 1
ATOM 1706 O O . ALA A 1 215 ? -11.608 5.945 0.908 1.00 81.69 215 ALA A O 1
ATOM 1707 N N . GLY A 1 216 ? -13.133 4.380 1.437 1.00 83.56 216 GLY A N 1
ATOM 1708 C CA . GLY A 1 216 ? -14.275 5.031 0.789 1.00 83.56 216 GLY A CA 1
ATOM 1709 C C . GLY A 1 216 ? -15.029 6.029 1.674 1.00 83.56 216 GLY A C 1
ATOM 1710 O O . GLY A 1 216 ? -15.729 6.888 1.140 1.00 83.56 216 GLY A O 1
ATOM 1711 N N . THR A 1 217 ? -14.891 5.920 3.000 1.00 88.88 217 THR A N 1
ATOM 1712 C CA . THR A 1 217 ? -15.674 6.700 3.980 1.00 88.88 217 THR A CA 1
ATOM 1713 C C . THR A 1 217 ? -14.838 7.762 4.691 1.00 88.88 217 THR A C 1
ATOM 1715 O O . THR A 1 217 ? -15.341 8.852 4.951 1.00 88.88 217 THR A O 1
ATOM 1718 N N . ILE A 1 218 ? -13.565 7.477 4.987 1.00 90.38 218 ILE A N 1
ATOM 1719 C CA . ILE A 1 218 ? -12.704 8.375 5.764 1.00 90.38 218 ILE A CA 1
ATOM 1720 C C . ILE A 1 218 ? -11.890 9.285 4.834 1.00 90.38 218 ILE A C 1
ATOM 1722 O O . ILE A 1 218 ? -11.220 8.831 3.907 1.00 90.38 218 ILE A O 1
ATOM 1726 N N . PHE A 1 219 ? -11.914 10.587 5.104 1.00 89.94 219 PHE A N 1
ATOM 1727 C CA . PHE A 1 219 ? -11.152 11.610 4.397 1.00 89.94 219 PHE A CA 1
ATOM 1728 C C . PHE A 1 219 ? -9.718 11.722 4.930 1.00 89.94 219 PHE A C 1
ATOM 1730 O O . PHE A 1 219 ? -9.468 11.671 6.137 1.00 89.94 219 PHE A O 1
ATOM 1737 N N . TYR A 1 220 ? -8.759 11.940 4.028 1.00 85.94 220 TYR A N 1
ATOM 1738 C CA . TYR A 1 220 ? -7.366 12.155 4.414 1.00 85.94 220 TYR A CA 1
ATOM 1739 C C . TYR A 1 220 ? -7.125 13.598 4.890 1.00 85.94 220 TYR A C 1
ATOM 1741 O O . TYR A 1 220 ? -7.437 14.558 4.183 1.00 85.94 220 TYR A O 1
ATOM 1749 N N . ASP A 1 221 ? -6.552 13.755 6.085 1.00 89.31 221 ASP A N 1
ATOM 1750 C CA . ASP A 1 221 ? -6.242 15.051 6.697 1.00 89.31 221 ASP A CA 1
ATOM 1751 C C . ASP A 1 221 ? -4.913 15.623 6.169 1.00 89.31 221 ASP A C 1
ATOM 1753 O O . ASP A 1 221 ? -3.841 15.464 6.760 1.00 89.31 221 ASP A O 1
ATOM 1757 N N . GLU A 1 222 ? -4.974 16.271 5.005 1.00 82.50 222 GLU A N 1
ATOM 1758 C CA . GLU A 1 222 ? -3.817 16.953 4.411 1.00 82.50 222 GLU A CA 1
ATOM 1759 C C . GLU A 1 222 ? -3.303 18.119 5.273 1.00 82.50 222 GLU A C 1
ATOM 1761 O O . GLU A 1 222 ? -2.095 18.360 5.298 1.00 82.50 222 GLU A O 1
ATOM 1766 N N . ASP A 1 223 ? -4.179 18.804 6.019 1.00 80.00 223 ASP A N 1
ATOM 1767 C CA . ASP A 1 223 ? -3.793 19.923 6.887 1.00 80.00 223 ASP A CA 1
ATOM 1768 C C . ASP A 1 223 ? -2.928 19.425 8.055 1.00 80.00 223 ASP A C 1
ATOM 1770 O O . ASP A 1 223 ? -1.841 19.960 8.298 1.00 80.00 223 ASP A O 1
ATOM 1774 N N . ALA A 1 224 ? -3.351 18.351 8.733 1.00 75.69 224 ALA A N 1
ATOM 1775 C CA . ALA A 1 224 ? -2.557 17.698 9.776 1.00 75.69 224 ALA A CA 1
ATOM 1776 C C . ALA A 1 224 ? -1.253 17.100 9.216 1.00 75.69 224 ALA A C 1
ATOM 1778 O O . ALA A 1 224 ? -0.191 17.245 9.815 1.00 75.69 224 ALA A O 1
ATOM 1779 N N . ARG A 1 225 ? -1.279 16.501 8.013 1.00 76.38 225 ARG A N 1
ATOM 1780 C CA . ARG A 1 225 ? -0.061 15.979 7.354 1.00 76.38 225 ARG A CA 1
ATOM 1781 C C . ARG A 1 225 ? 0.981 17.073 7.065 1.00 76.38 225 ARG A C 1
ATOM 1783 O O . ARG A 1 225 ? 2.169 16.767 6.972 1.00 76.38 225 ARG A O 1
ATOM 1790 N N . VAL A 1 226 ? 0.556 18.321 6.859 1.00 71.44 226 VAL A N 1
ATOM 1791 C CA . VAL A 1 226 ? 1.445 19.465 6.581 1.00 71.44 226 VAL A CA 1
ATOM 1792 C C . VAL A 1 226 ? 1.877 20.201 7.853 1.00 71.44 226 VAL A C 1
ATOM 1794 O O . VAL A 1 226 ? 2.962 20.780 7.863 1.00 71.44 226 VAL A O 1
ATOM 1797 N N . THR A 1 227 ? 1.050 20.204 8.900 1.00 74.25 227 THR A N 1
ATOM 1798 C CA . THR A 1 227 ? 1.292 20.977 10.129 1.00 74.25 227 THR A CA 1
ATOM 1799 C C . THR A 1 227 ? 1.933 20.134 11.227 1.00 74.25 227 THR A C 1
ATOM 1801 O O . THR A 1 227 ? 3.133 20.270 11.454 1.00 74.25 227 THR A O 1
ATOM 1804 N N . ASP A 1 228 ? 1.161 19.271 11.885 1.00 78.94 228 ASP A N 1
ATOM 1805 C CA . ASP A 1 228 ? 1.652 18.214 12.773 1.00 78.94 228 ASP A CA 1
ATOM 1806 C C . ASP A 1 228 ? 0.574 17.129 12.946 1.00 78.94 228 ASP A C 1
ATOM 1808 O O . ASP A 1 228 ? -0.623 17.413 12.847 1.00 78.94 228 ASP A O 1
ATOM 1812 N N . VAL A 1 229 ? 0.985 15.890 13.227 1.00 84.50 229 VAL A N 1
ATOM 1813 C CA . VAL A 1 229 ? 0.064 14.765 13.467 1.00 84.50 229 VAL A CA 1
ATOM 1814 C C . VAL A 1 229 ? 0.098 14.395 14.941 1.00 84.50 229 VAL A C 1
ATOM 1816 O O . VAL A 1 229 ? 1.074 13.830 15.433 1.00 84.50 229 VAL A O 1
ATOM 1819 N N . ASP A 1 230 ? -0.997 14.682 15.639 1.00 90.44 230 ASP A N 1
ATOM 1820 C CA . ASP A 1 230 ? -1.135 14.458 17.076 1.00 90.44 230 ASP A CA 1
ATOM 1821 C C . ASP A 1 230 ? -2.109 13.314 17.415 1.00 90.44 230 ASP A C 1
ATOM 1823 O O . ASP A 1 230 ? -2.718 12.689 16.542 1.00 90.44 230 ASP A O 1
ATOM 1827 N N . ILE A 1 231 ? -2.283 13.040 18.713 1.00 91.12 231 ILE A N 1
ATOM 1828 C CA . ILE A 1 231 ? -3.193 11.982 19.166 1.00 91.12 231 ILE A CA 1
ATOM 1829 C C . ILE A 1 231 ? -4.666 12.294 18.856 1.00 91.12 231 ILE A C 1
ATOM 1831 O O . ILE A 1 231 ? -5.437 11.380 18.577 1.00 91.12 231 ILE A O 1
ATOM 1835 N N . ASN A 1 232 ? -5.058 13.574 18.827 1.00 92.31 232 ASN A N 1
ATOM 1836 C CA . ASN A 1 232 ? -6.423 13.975 18.483 1.00 92.31 232 ASN A CA 1
ATOM 1837 C C . ASN A 1 232 ? -6.763 13.664 17.022 1.00 92.31 232 ASN A C 1
ATOM 1839 O O . ASN A 1 232 ? -7.922 13.384 16.723 1.00 92.31 232 ASN A O 1
ATOM 1843 N N . THR A 1 233 ? -5.763 13.692 16.143 1.00 92.31 233 THR A N 1
ATOM 1844 C CA . THR A 1 233 ? -5.891 13.391 14.714 1.00 92.31 233 THR A CA 1
ATOM 1845 C C . THR A 1 233 ? -6.102 11.895 14.447 1.00 92.31 233 THR A C 1
ATOM 1847 O O . THR A 1 233 ? -6.747 11.550 13.463 1.00 92.31 233 THR A O 1
ATOM 1850 N N . ILE A 1 234 ? -5.559 11.008 15.295 1.00 93.69 234 ILE A N 1
ATOM 1851 C CA . ILE A 1 234 ? -5.431 9.563 14.997 1.00 93.69 234 ILE A CA 1
ATOM 1852 C C . ILE A 1 234 ? -6.211 8.637 15.945 1.00 93.69 234 ILE A C 1
ATOM 1854 O O . ILE A 1 234 ? -6.306 7.439 15.671 1.00 93.69 234 ILE A O 1
ATOM 1858 N N . ALA A 1 235 ? -6.729 9.157 17.064 1.00 95.56 235 ALA A N 1
ATOM 1859 C CA . ALA A 1 235 ? -7.503 8.383 18.033 1.00 95.56 235 ALA A CA 1
ATOM 1860 C C . ALA A 1 235 ? -8.913 8.076 17.506 1.00 95.56 235 ALA A C 1
ATOM 1862 O O . ALA A 1 235 ? -9.642 8.988 17.108 1.00 95.56 235 ALA A O 1
ATOM 1863 N N . LEU A 1 236 ? -9.320 6.803 17.528 1.00 96.62 236 LEU A N 1
ATOM 1864 C CA . LEU A 1 236 ? -10.512 6.331 16.813 1.00 96.62 236 LEU A CA 1
ATOM 1865 C C . LEU A 1 236 ? -11.815 7.005 17.254 1.00 96.62 236 LEU A C 1
ATOM 1867 O O . LEU A 1 236 ? -12.654 7.283 16.401 1.00 96.62 236 LEU A O 1
ATOM 1871 N N . TYR A 1 237 ? -11.956 7.365 18.533 1.00 97.38 237 TYR A N 1
ATOM 1872 C CA . TYR A 1 237 ? -13.087 8.163 19.012 1.00 97.38 237 TYR A CA 1
ATOM 1873 C C . TYR A 1 237 ? -13.256 9.482 18.239 1.00 97.38 237 TYR A C 1
ATOM 1875 O O . TYR A 1 237 ? -14.381 9.867 17.933 1.00 97.38 237 TYR A O 1
ATOM 1883 N N . ASN A 1 238 ? -12.162 10.157 17.871 1.00 97.38 238 ASN A N 1
ATOM 1884 C CA . ASN A 1 238 ? -12.221 11.367 17.051 1.00 97.38 238 ASN A CA 1
ATOM 1885 C C . ASN A 1 238 ? -12.419 11.036 15.568 1.00 97.38 238 ASN A C 1
ATOM 1887 O O . ASN A 1 238 ? -13.267 11.662 14.935 1.00 97.38 238 ASN A O 1
ATOM 1891 N N . VAL A 1 239 ? -11.693 10.046 15.030 1.00 97.12 239 VAL A N 1
ATOM 1892 C CA . VAL A 1 239 ? -11.772 9.650 13.607 1.00 97.12 239 VAL A CA 1
ATOM 1893 C C . VAL A 1 239 ? -13.204 9.282 13.202 1.00 97.12 239 VAL A C 1
ATOM 1895 O O . VAL A 1 239 ? -13.685 9.754 12.178 1.00 97.12 239 VAL A O 1
ATOM 1898 N N . LEU A 1 240 ? -13.917 8.521 14.040 1.00 96.81 240 LEU A N 1
ATOM 1899 C CA . LEU A 1 240 ? -15.314 8.105 13.823 1.00 96.81 240 LEU A CA 1
ATOM 1900 C C . LEU A 1 240 ? -16.340 9.249 13.962 1.00 96.81 240 LEU A C 1
ATOM 1902 O O . LEU A 1 240 ? -17.523 9.062 13.688 1.00 96.81 240 LEU A O 1
ATOM 1906 N N . ARG A 1 241 ? -15.914 10.427 14.439 1.00 95.88 241 ARG A N 1
ATOM 1907 C CA . ARG A 1 241 ? -16.757 11.625 14.605 1.00 95.88 241 ARG A CA 1
ATOM 1908 C C . ARG A 1 241 ? -16.471 12.707 13.568 1.00 95.88 241 ARG A C 1
ATOM 1910 O O . ARG A 1 241 ? -17.329 13.557 13.338 1.00 95.88 241 ARG A O 1
ATOM 1917 N N . SER A 1 242 ? -15.255 12.734 13.027 1.00 95.06 242 SER A N 1
ATOM 1918 C CA . SER A 1 242 ? -14.804 13.678 12.000 1.00 95.06 242 SER A CA 1
ATOM 1919 C C . SER A 1 242 ? -14.877 13.105 10.585 1.00 95.06 242 SER A C 1
ATOM 1921 O O . SER A 1 242 ? -14.763 13.876 9.632 1.00 95.06 242 SER A O 1
ATOM 1923 N N . ASP A 1 243 ? -14.977 11.776 10.466 1.00 95.00 243 ASP A N 1
ATOM 1924 C CA . ASP A 1 243 ? -14.694 11.000 9.257 1.00 95.00 243 ASP A CA 1
ATOM 1925 C C . ASP A 1 243 ? -13.345 11.390 8.623 1.00 95.00 243 ASP A C 1
ATOM 1927 O O . ASP A 1 243 ? -13.201 11.394 7.404 1.00 95.00 243 ASP A O 1
ATOM 1931 N N . ARG A 1 244 ? -12.343 11.784 9.429 1.00 93.44 244 ARG A N 1
ATOM 1932 C CA . ARG A 1 244 ? -11.099 12.398 8.929 1.00 93.44 244 ARG A CA 1
ATOM 1933 C C . ARG A 1 244 ? -9.871 12.060 9.775 1.00 93.44 244 ARG A C 1
ATOM 1935 O O . ARG A 1 244 ? -9.907 12.228 10.991 1.00 93.44 244 ARG A O 1
ATOM 1942 N N . THR A 1 245 ? -8.780 11.633 9.128 1.00 94.19 245 THR A N 1
ATOM 1943 C CA . THR A 1 245 ? -7.502 11.267 9.781 1.00 94.19 245 THR A CA 1
ATOM 1944 C C . THR A 1 245 ? -6.318 11.224 8.797 1.00 94.19 245 THR A C 1
ATOM 1946 O O . THR A 1 245 ? -6.491 11.341 7.588 1.00 94.19 245 THR A O 1
ATOM 1949 N N . THR A 1 246 ? -5.098 11.010 9.295 1.00 91.81 246 THR A N 1
ATOM 1950 C CA . THR A 1 246 ? -3.904 10.651 8.504 1.00 91.81 246 THR A CA 1
ATOM 1951 C C . THR A 1 246 ? -3.606 9.144 8.557 1.00 91.81 246 THR A C 1
ATOM 1953 O O . THR A 1 246 ? -4.313 8.389 9.232 1.00 91.81 246 THR A O 1
ATOM 1956 N N . CYS A 1 247 ? -2.557 8.696 7.849 1.00 90.38 247 CYS A N 1
ATOM 1957 C CA . CYS A 1 247 ? -2.142 7.286 7.715 1.00 90.38 247 CYS A CA 1
ATOM 1958 C C . CYS A 1 247 ? -2.195 6.442 9.008 1.00 90.38 247 CYS A C 1
ATOM 1960 O O . CYS A 1 247 ? -2.657 5.306 8.961 1.00 90.38 247 CYS A O 1
ATOM 1962 N N . ALA A 1 248 ? -1.819 7.008 10.158 1.00 89.81 248 ALA A N 1
ATOM 1963 C CA . ALA A 1 248 ? -1.886 6.346 11.461 1.00 89.81 248 ALA A CA 1
ATOM 1964 C C . ALA A 1 248 ? -3.318 5.984 11.889 1.00 89.81 248 ALA A C 1
ATOM 1966 O O . ALA A 1 248 ? -3.590 4.838 12.235 1.00 89.81 248 ALA A O 1
ATOM 1967 N N . GLY A 1 249 ? -4.272 6.918 11.806 1.00 93.06 249 GLY A N 1
ATOM 1968 C CA . GLY A 1 249 ? -5.671 6.610 12.130 1.00 93.06 249 GLY A CA 1
ATOM 1969 C C . GLY A 1 249 ? -6.350 5.717 11.085 1.00 93.06 249 GLY A C 1
ATOM 1970 O O . GLY A 1 249 ? -7.198 4.911 11.453 1.00 93.06 249 GLY A O 1
ATOM 1971 N N . PHE A 1 250 ? -5.930 5.773 9.811 1.00 93.69 250 PHE A N 1
ATOM 1972 C CA . PHE A 1 250 ? -6.348 4.792 8.794 1.00 93.69 250 PHE A CA 1
ATOM 1973 C C . PHE A 1 250 ? -5.898 3.372 9.173 1.00 93.69 250 PHE A C 1
ATOM 1975 O O . PHE A 1 250 ? -6.710 2.447 9.157 1.00 93.69 250 PHE A O 1
ATOM 1982 N N . ALA A 1 251 ? -4.624 3.203 9.545 1.00 92.06 251 ALA A N 1
ATOM 1983 C CA . ALA A 1 251 ? -4.078 1.920 9.978 1.00 92.06 251 ALA A CA 1
ATOM 1984 C C . ALA A 1 251 ? -4.744 1.422 11.273 1.00 92.06 251 ALA A C 1
ATOM 1986 O O . ALA A 1 251 ? -5.139 0.259 11.341 1.00 92.06 251 ALA A O 1
ATOM 1987 N N . ASN A 1 252 ? -4.942 2.303 12.260 1.00 93.19 252 ASN A N 1
ATOM 1988 C CA . ASN A 1 252 ? -5.638 1.982 13.509 1.00 93.19 252 ASN A CA 1
ATOM 1989 C C . ASN A 1 252 ? -7.085 1.533 13.269 1.00 93.19 252 ASN A C 1
ATOM 1991 O O . ASN A 1 252 ? -7.500 0.522 13.831 1.00 93.19 252 ASN A O 1
ATOM 1995 N N . LEU A 1 253 ? -7.848 2.250 12.432 1.00 95.81 253 LEU A N 1
ATOM 1996 C CA . LEU A 1 253 ? -9.253 1.924 12.178 1.00 95.81 253 LEU A CA 1
ATOM 1997 C C . LEU A 1 253 ? -9.378 0.591 11.440 1.00 95.81 253 LEU A C 1
ATOM 1999 O O . LEU A 1 253 ? -10.191 -0.244 11.828 1.00 95.81 253 LEU A O 1
ATOM 2003 N N . PHE A 1 254 ? -8.532 0.365 10.429 1.00 96.19 254 PHE A N 1
ATOM 2004 C CA . PHE A 1 254 ? -8.465 -0.924 9.749 1.00 96.19 254 PHE A CA 1
ATOM 2005 C C . PHE A 1 254 ? -8.163 -2.062 10.732 1.00 96.19 254 PHE A C 1
ATOM 2007 O O . PHE A 1 254 ? -8.870 -3.065 10.720 1.00 96.19 254 PHE A O 1
ATOM 2014 N N . CYS A 1 255 ? -7.144 -1.915 11.591 1.00 94.00 255 CYS A N 1
ATOM 2015 C CA . CYS A 1 255 ? -6.764 -2.972 12.531 1.00 94.00 255 CYS A CA 1
ATOM 2016 C C . CYS A 1 255 ? -7.878 -3.258 13.541 1.00 94.00 255 CYS A C 1
ATOM 2018 O O . CYS A 1 255 ? -8.238 -4.416 13.711 1.00 94.00 255 CYS A O 1
ATOM 2020 N N . ALA A 1 256 ? -8.486 -2.223 14.128 1.00 94.25 256 ALA A N 1
ATOM 2021 C CA . ALA A 1 256 ? -9.566 -2.400 15.094 1.00 94.25 256 ALA A CA 1
ATOM 2022 C C . ALA A 1 256 ? -10.824 -3.035 14.469 1.00 94.25 256 ALA A C 1
ATOM 2024 O O . ALA A 1 256 ? -11.478 -3.855 15.109 1.00 94.25 256 ALA A O 1
ATOM 2025 N N . MET A 1 257 ? -11.155 -2.702 13.214 1.00 97.38 257 MET A N 1
ATOM 2026 C CA . MET A 1 257 ? -12.244 -3.366 12.484 1.00 97.38 257 MET A CA 1
ATOM 2027 C C . MET A 1 257 ? -11.893 -4.813 12.108 1.00 97.38 257 MET A C 1
ATOM 2029 O O . MET A 1 257 ? -12.734 -5.698 12.225 1.00 97.38 257 MET A O 1
ATOM 2033 N N . ALA A 1 258 ? -10.655 -5.085 11.691 1.00 95.50 258 ALA A N 1
ATOM 2034 C CA . ALA A 1 258 ? -10.197 -6.441 11.395 1.00 95.50 258 ALA A CA 1
ATOM 2035 C C . ALA A 1 258 ? -10.230 -7.332 12.653 1.00 95.50 258 ALA A C 1
ATOM 2037 O O . ALA A 1 258 ? -10.825 -8.409 12.626 1.00 95.50 258 ALA A O 1
ATOM 2038 N N . GLU A 1 259 ? -9.707 -6.851 13.782 1.00 92.81 259 GLU A N 1
ATOM 2039 C CA . GLU A 1 259 ? -9.747 -7.555 15.069 1.00 92.81 259 GLU A CA 1
ATOM 2040 C C . GLU A 1 259 ? -11.198 -7.775 15.546 1.00 92.81 259 GLU A C 1
ATOM 2042 O O . GLU A 1 259 ? -11.536 -8.872 15.996 1.00 92.81 259 GLU A O 1
ATOM 2047 N N . ALA A 1 260 ? -12.099 -6.800 15.353 1.00 95.06 260 ALA A N 1
ATOM 2048 C CA . ALA A 1 260 ? -13.536 -6.945 15.630 1.00 95.06 260 ALA A CA 1
ATOM 2049 C C . ALA A 1 260 ? -14.266 -7.940 14.697 1.00 95.06 260 ALA A C 1
ATOM 2051 O O . ALA A 1 260 ? -15.347 -8.423 15.049 1.00 95.06 260 ALA A O 1
ATOM 2052 N N . ALA A 1 261 ? -13.682 -8.266 13.536 1.00 94.94 261 ALA A N 1
ATOM 2053 C CA . ALA A 1 261 ? -14.122 -9.329 12.628 1.00 94.94 261 ALA A CA 1
ATOM 2054 C C . ALA A 1 261 ? -13.486 -10.700 12.946 1.00 94.94 261 ALA A C 1
ATOM 2056 O O . ALA A 1 261 ? -13.800 -11.687 12.280 1.00 94.94 261 ALA A O 1
ATOM 2057 N N . GLY A 1 262 ? -12.605 -10.775 13.953 1.00 92.88 262 GLY A N 1
ATOM 2058 C CA . GLY A 1 262 ? -11.856 -11.981 14.324 1.00 92.88 262 GLY A CA 1
ATOM 2059 C C . GLY A 1 262 ? -10.545 -12.186 13.554 1.00 92.88 262 GLY A C 1
ATOM 2060 O O . GLY A 1 262 ? -9.958 -13.262 13.645 1.00 92.88 262 GLY A O 1
ATOM 2061 N N . ILE A 1 263 ? -10.082 -11.176 12.814 1.00 91.62 263 ILE A N 1
ATOM 2062 C CA . ILE A 1 263 ? -8.902 -11.236 11.945 1.00 91.62 263 ILE A CA 1
ATOM 2063 C C . ILE A 1 263 ? -7.697 -10.641 12.683 1.00 91.62 263 ILE A C 1
ATOM 2065 O O . ILE A 1 263 ? -7.713 -9.480 13.085 1.00 91.62 263 ILE A O 1
ATOM 2069 N N . ASP A 1 264 ? -6.624 -11.421 12.826 1.00 89.31 264 ASP A N 1
ATOM 2070 C CA . ASP A 1 264 ? -5.357 -10.952 13.400 1.00 89.31 264 ASP A CA 1
ATOM 2071 C C . ASP A 1 264 ? -4.750 -9.838 12.524 1.00 89.31 264 ASP A C 1
ATOM 2073 O O . ASP A 1 264 ? -4.282 -10.100 11.411 1.00 89.31 264 ASP A O 1
ATOM 2077 N N . ALA A 1 265 ? -4.719 -8.603 13.030 1.00 89.50 265 ALA A N 1
ATOM 2078 C CA . ALA A 1 265 ? -4.165 -7.438 12.343 1.00 89.50 265 ALA A CA 1
ATOM 2079 C C . ALA A 1 265 ? -3.036 -6.767 13.141 1.00 89.50 265 ALA A C 1
ATOM 2081 O O . ALA A 1 265 ? -2.880 -6.974 14.344 1.00 89.50 265 ALA A O 1
ATOM 2082 N N . VAL A 1 266 ? -2.208 -5.981 12.448 1.00 88.56 266 VAL A N 1
ATOM 2083 C CA . VAL A 1 266 ? -1.119 -5.205 13.048 1.00 88.56 266 VAL A CA 1
ATOM 2084 C C . VAL A 1 266 ? -0.957 -3.832 12.400 1.00 88.56 266 VAL A C 1
ATOM 2086 O O . VAL A 1 266 ? -0.868 -3.731 11.172 1.00 88.56 266 VAL A O 1
ATOM 2089 N N . ASN A 1 267 ? -0.827 -2.785 13.224 1.00 88.12 267 ASN A N 1
ATOM 2090 C CA . ASN A 1 267 ? -0.324 -1.487 12.764 1.00 88.12 267 ASN A CA 1
ATOM 2091 C C . ASN A 1 267 ? 1.214 -1.549 12.682 1.00 88.12 267 ASN A C 1
ATOM 2093 O O . ASN A 1 267 ? 1.913 -2.000 13.602 1.00 88.12 267 ASN A O 1
ATOM 2097 N N . ILE A 1 268 ? 1.721 -1.117 11.532 1.00 85.44 268 ILE A N 1
ATOM 2098 C CA . ILE A 1 268 ? 3.119 -1.067 11.151 1.00 85.44 268 ILE A CA 1
ATOM 2099 C C . ILE A 1 268 ? 3.452 0.368 10.729 1.00 85.44 268 ILE A C 1
ATOM 2101 O O . ILE A 1 268 ? 3.300 0.750 9.565 1.00 85.44 268 ILE A O 1
ATOM 2105 N N . LYS A 1 269 ? 3.991 1.162 11.655 1.00 84.31 269 LYS A N 1
ATOM 2106 C CA . LYS A 1 269 ? 4.668 2.418 11.306 1.00 84.31 269 LYS A CA 1
ATOM 2107 C C . LYS A 1 269 ? 5.881 2.164 10.393 1.00 84.31 269 LYS A C 1
ATOM 2109 O O . LYS A 1 269 ? 6.436 1.066 10.378 1.00 84.31 269 LYS A O 1
ATOM 2114 N N . GLY A 1 270 ? 6.263 3.131 9.562 1.00 79.69 270 GLY A N 1
ATOM 2115 C CA . GLY A 1 270 ? 7.190 2.923 8.451 1.00 79.69 270 GLY A CA 1
ATOM 2116 C C . GLY A 1 270 ? 7.521 4.172 7.637 1.00 79.69 270 GLY A C 1
ATOM 2117 O O . GLY A 1 270 ? 7.179 5.285 8.022 1.00 79.69 270 GLY A O 1
ATOM 2118 N N . GLY A 1 271 ? 8.229 3.989 6.522 1.00 79.00 271 GLY A N 1
ATOM 2119 C CA . GLY A 1 271 ? 8.680 5.060 5.627 1.00 79.00 271 GLY A CA 1
ATOM 2120 C C . GLY A 1 271 ? 8.026 4.988 4.246 1.00 79.00 271 GLY A C 1
ATOM 2121 O O . GLY A 1 271 ? 7.966 3.911 3.643 1.00 79.00 271 GLY A O 1
ATOM 2122 N N . VAL A 1 272 ? 7.590 6.133 3.717 1.00 75.62 272 VAL A N 1
ATOM 2123 C CA . VAL A 1 272 ? 7.100 6.294 2.336 1.00 75.62 272 VAL A CA 1
ATOM 2124 C C . VAL A 1 272 ? 8.054 7.170 1.516 1.00 75.62 272 VAL A C 1
ATOM 2126 O O . VAL A 1 272 ? 8.694 8.070 2.056 1.00 75.62 272 VAL A O 1
ATOM 2129 N N . ILE A 1 273 ? 8.147 6.909 0.206 1.00 74.44 273 ILE A N 1
ATOM 2130 C CA . ILE A 1 273 ? 8.984 7.695 -0.713 1.00 74.44 273 ILE A CA 1
ATOM 2131 C C . ILE A 1 273 ? 8.457 9.135 -0.782 1.00 74.44 273 ILE A C 1
ATOM 2133 O O . ILE A 1 273 ? 7.285 9.356 -1.087 1.00 74.44 273 ILE A O 1
ATOM 2137 N N . THR A 1 27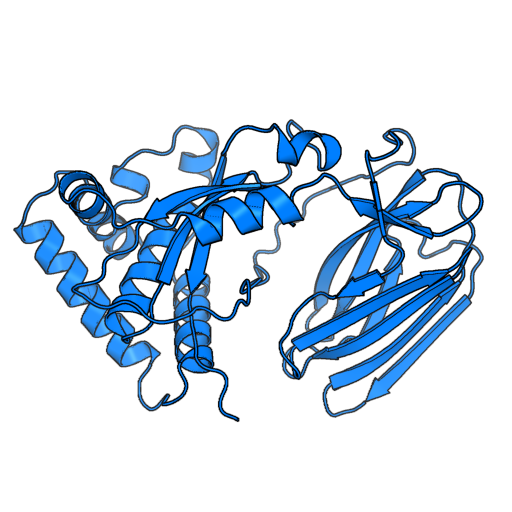4 ? 9.340 10.106 -0.563 1.00 71.88 274 THR A N 1
ATOM 2138 C CA . THR A 1 274 ? 9.077 11.547 -0.711 1.00 71.88 274 THR A CA 1
ATOM 2139 C C . THR A 1 274 ? 10.217 12.209 -1.488 1.00 71.88 274 THR A C 1
ATOM 2141 O O . THR A 1 274 ? 11.247 11.588 -1.741 1.00 71.88 274 THR A O 1
ATOM 2144 N N . GLU A 1 275 ? 10.083 13.491 -1.837 1.00 69.12 275 GLU A N 1
ATOM 2145 C CA . GLU A 1 275 ? 11.187 14.268 -2.434 1.00 69.12 275 GLU A CA 1
ATOM 2146 C C . GLU A 1 275 ? 12.424 14.333 -1.514 1.00 69.12 275 GLU A C 1
ATOM 2148 O O . GLU A 1 275 ? 13.555 14.347 -1.988 1.00 69.12 275 GLU A O 1
ATOM 2153 N N . SER A 1 276 ? 12.216 14.316 -0.193 1.00 73.06 276 SER A N 1
ATOM 2154 C CA . SER A 1 276 ? 13.274 14.278 0.826 1.00 73.06 276 SER A CA 1
ATOM 2155 C C . SER A 1 276 ? 13.737 12.865 1.210 1.00 73.06 276 SER A C 1
ATOM 2157 O O . SER A 1 276 ? 14.704 12.723 1.958 1.00 73.06 276 SER A O 1
ATOM 2159 N N . MET A 1 277 ? 13.061 11.822 0.721 1.00 73.56 277 MET A N 1
ATOM 2160 C CA . MET A 1 277 ? 13.346 10.418 1.015 1.00 73.56 277 MET A CA 1
ATOM 2161 C C . MET A 1 277 ? 13.160 9.568 -0.248 1.00 73.56 277 MET A C 1
ATOM 2163 O O . MET A 1 277 ? 12.122 8.919 -0.423 1.00 73.56 277 MET A O 1
ATOM 2167 N N . PRO A 1 278 ? 14.146 9.590 -1.160 1.00 74.12 278 PRO A N 1
ATOM 2168 C CA . PRO A 1 278 ? 14.128 8.752 -2.347 1.00 74.12 278 PRO A CA 1
ATOM 2169 C C . PRO A 1 278 ? 14.227 7.258 -1.985 1.00 74.12 278 PRO A C 1
ATOM 2171 O O . PRO A 1 278 ? 14.559 6.871 -0.863 1.00 74.12 278 PRO A O 1
ATOM 2174 N N . TYR A 1 279 ? 13.929 6.388 -2.952 1.00 74.69 279 TYR A N 1
ATOM 2175 C CA . TYR A 1 279 ? 13.890 4.933 -2.748 1.00 74.69 279 TYR A CA 1
ATOM 2176 C C . TYR A 1 279 ? 15.222 4.370 -2.223 1.00 74.69 279 TYR A C 1
ATOM 2178 O O . TYR A 1 279 ? 15.253 3.430 -1.429 1.00 74.69 279 TYR A O 1
ATOM 2186 N N . GLU A 1 280 ? 16.321 4.968 -2.663 1.00 75.19 280 GLU A N 1
ATOM 2187 C CA . GLU A 1 280 ? 17.695 4.576 -2.392 1.00 75.19 280 GLU A CA 1
ATOM 2188 C C . GLU A 1 280 ? 18.075 4.767 -0.911 1.00 75.19 280 GLU A C 1
ATOM 2190 O O . GLU A 1 280 ? 18.867 3.983 -0.396 1.00 75.19 280 GLU A O 1
ATOM 2195 N N . THR A 1 281 ? 17.468 5.733 -0.206 1.00 77.38 281 THR A N 1
ATOM 2196 C CA . THR A 1 281 ? 17.690 5.985 1.234 1.00 77.38 281 THR A CA 1
ATOM 2197 C C . THR A 1 281 ? 16.566 5.463 2.131 1.00 77.38 281 THR A C 1
ATOM 2199 O O . THR A 1 281 ? 16.665 5.550 3.351 1.00 77.38 281 THR A O 1
ATOM 2202 N N . LEU A 1 282 ? 15.504 4.886 1.557 1.00 77.06 282 LEU A N 1
ATOM 2203 C CA . LEU A 1 282 ? 14.304 4.467 2.291 1.00 77.06 282 LEU A CA 1
ATOM 2204 C C . LEU A 1 282 ? 14.589 3.436 3.400 1.00 77.06 282 LEU A C 1
ATOM 2206 O O . LEU A 1 282 ? 13.885 3.419 4.407 1.00 77.06 282 LEU A O 1
ATOM 2210 N N . ALA A 1 283 ? 15.617 2.597 3.237 1.00 76.75 283 ALA A N 1
ATOM 2211 C CA . ALA A 1 283 ? 16.042 1.609 4.235 1.00 76.75 283 ALA A CA 1
ATOM 2212 C C . ALA A 1 283 ? 16.610 2.239 5.523 1.00 76.75 283 ALA A C 1
ATOM 2214 O O . ALA A 1 283 ? 16.409 1.690 6.603 1.00 76.75 283 ALA A O 1
ATOM 2215 N N . ASP A 1 284 ? 17.245 3.408 5.407 1.00 78.56 284 ASP A N 1
ATOM 2216 C CA . ASP A 1 284 ? 17.870 4.156 6.509 1.00 78.56 284 ASP A CA 1
ATOM 2217 C C . ASP A 1 284 ? 17.066 5.423 6.889 1.00 78.56 284 ASP A C 1
ATOM 2219 O O . ASP A 1 284 ? 17.505 6.244 7.697 1.00 78.56 284 ASP A O 1
ATOM 2223 N N . GLY A 1 285 ? 15.899 5.618 6.263 1.00 73.31 285 GLY A N 1
ATOM 2224 C CA . GLY A 1 285 ? 15.072 6.820 6.363 1.00 73.31 285 GLY A CA 1
ATOM 2225 C C . GLY A 1 285 ? 14.215 6.907 7.631 1.00 73.31 285 GLY A C 1
ATOM 2226 O O . GLY A 1 285 ? 14.017 5.936 8.363 1.00 73.31 285 GLY A O 1
ATOM 2227 N N . VAL A 1 286 ? 13.659 8.097 7.887 1.00 78.62 286 VAL A N 1
ATOM 2228 C CA . VAL A 1 286 ? 12.729 8.308 9.010 1.00 78.62 286 VAL A CA 1
ATOM 2229 C C . VAL A 1 286 ? 11.389 7.597 8.786 1.00 78.62 286 VAL A C 1
ATOM 2231 O O . VAL A 1 286 ? 10.919 7.446 7.662 1.00 78.62 286 VAL A O 1
ATOM 2234 N N . GLN A 1 287 ? 10.730 7.193 9.870 1.00 80.50 287 GLN A N 1
ATOM 2235 C CA . GLN A 1 287 ? 9.400 6.587 9.793 1.00 80.50 287 GLN A CA 1
ATOM 2236 C C . GLN A 1 287 ? 8.320 7.680 9.807 1.00 80.50 287 GLN A C 1
ATOM 2238 O O . GLN A 1 287 ? 7.973 8.210 10.865 1.00 80.50 287 GLN A O 1
ATOM 2243 N N . ASN A 1 288 ? 7.830 8.035 8.620 1.00 76.00 288 ASN A N 1
ATOM 2244 C CA . ASN A 1 288 ? 6.893 9.129 8.343 1.00 76.00 288 ASN A CA 1
ATOM 2245 C C . ASN A 1 288 ? 5.498 8.668 7.865 1.00 76.00 288 ASN A C 1
ATOM 2247 O O . ASN A 1 288 ? 4.700 9.499 7.431 1.00 76.00 288 ASN A O 1
ATOM 2251 N N . HIS A 1 289 ? 5.208 7.368 7.905 1.00 84.50 289 HIS A N 1
ATOM 2252 C CA . HIS A 1 289 ? 3.948 6.780 7.452 1.00 84.50 289 HIS A CA 1
ATOM 2253 C C . HIS A 1 289 ? 3.530 5.613 8.352 1.00 84.50 289 HIS A C 1
ATOM 2255 O O . HIS A 1 289 ? 4.368 5.048 9.048 1.00 84.50 289 HIS A O 1
ATOM 2261 N N . GLU A 1 290 ? 2.262 5.211 8.311 1.00 86.75 290 GLU A N 1
ATOM 2262 C CA . GLU A 1 290 ? 1.779 3.993 8.971 1.00 86.75 290 GLU A CA 1
ATOM 2263 C C . GLU A 1 290 ? 0.941 3.156 8.006 1.00 86.75 290 GLU A C 1
ATOM 2265 O O . GLU A 1 290 ? 0.283 3.681 7.108 1.00 86.75 290 GLU A O 1
ATOM 2270 N N . PHE A 1 291 ? 1.023 1.841 8.170 1.00 85.12 291 PHE A N 1
ATOM 2271 C CA . PHE A 1 291 ? 0.406 0.831 7.321 1.00 85.12 291 PHE A CA 1
ATOM 2272 C C . PHE A 1 291 ? -0.284 -0.207 8.210 1.00 85.12 291 PHE A C 1
ATOM 2274 O O . PHE A 1 291 ? 0.109 -0.399 9.358 1.00 85.12 291 PHE A O 1
ATOM 2281 N N . ALA A 1 292 ? -1.246 -0.943 7.663 1.00 88.94 292 ALA A N 1
ATOM 2282 C CA . ALA A 1 292 ? -1.774 -2.139 8.308 1.00 88.94 292 ALA A CA 1
ATOM 2283 C C . ALA A 1 292 ? -1.364 -3.403 7.542 1.00 88.94 292 ALA A C 1
ATOM 2285 O O . ALA A 1 292 ? -1.232 -3.394 6.316 1.00 88.94 292 ALA A O 1
ATOM 2286 N 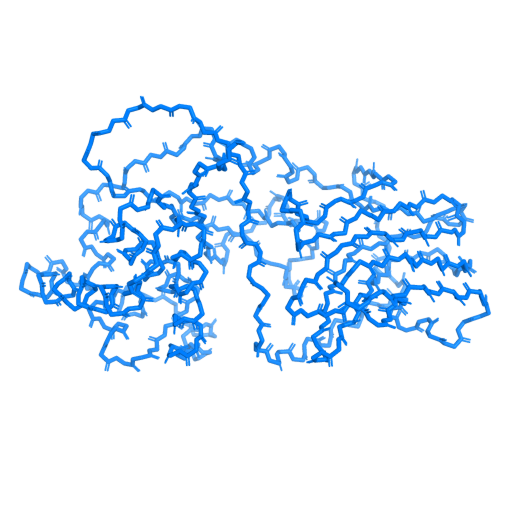N . ALA A 1 293 ? -1.198 -4.505 8.267 1.00 86.56 293 ALA A N 1
ATOM 2287 C CA . ALA A 1 293 ? -1.170 -5.850 7.702 1.00 86.56 293 ALA A CA 1
ATOM 2288 C C . ALA A 1 293 ? -2.108 -6.755 8.503 1.00 86.56 293 ALA A C 1
ATOM 2290 O O . ALA A 1 293 ? -2.367 -6.492 9.674 1.00 86.56 293 ALA A O 1
ATOM 2291 N N . PHE A 1 294 ? -2.591 -7.826 7.883 1.00 86.50 294 PHE A N 1
ATOM 2292 C CA . PHE A 1 294 ? -3.425 -8.824 8.541 1.00 86.50 294 PHE A CA 1
ATOM 2293 C C . PHE A 1 294 ? -3.015 -10.237 8.132 1.00 86.50 294 PHE A C 1
ATOM 2295 O O . PHE A 1 294 ? -2.369 -10.441 7.099 1.00 86.50 294 PHE A O 1
ATOM 2302 N N . TYR A 1 295 ? -3.374 -11.203 8.967 1.00 82.88 295 TYR A N 1
ATOM 2303 C CA . TYR A 1 295 ? -3.257 -12.625 8.689 1.00 82.88 295 TYR A CA 1
ATOM 2304 C C . TYR A 1 295 ? -4.580 -13.174 8.157 1.00 82.88 295 TYR A C 1
ATOM 2306 O O . TYR A 1 295 ? -5.648 -12.770 8.599 1.00 82.88 295 TYR A O 1
ATOM 2314 N N . TYR A 1 296 ? -4.494 -14.125 7.234 1.00 79.44 296 TYR A N 1
ATOM 2315 C CA . TYR A 1 296 ? -5.605 -14.982 6.847 1.00 79.44 296 TYR A CA 1
ATOM 2316 C C . TYR A 1 296 ? -5.043 -16.369 6.522 1.00 79.44 296 TYR A C 1
ATOM 2318 O O . TYR A 1 296 ? -3.921 -16.490 6.012 1.00 79.44 296 TYR A O 1
ATOM 2326 N N . GLU A 1 297 ? -5.807 -17.420 6.808 1.00 73.69 297 GLU A N 1
ATOM 2327 C CA . GLU A 1 297 ? -5.481 -18.756 6.314 1.00 73.69 297 GLU A CA 1
ATOM 2328 C C . GLU A 1 297 ? -5.985 -18.885 4.881 1.00 73.69 297 GLU A C 1
ATOM 2330 O O . GLU A 1 297 ? -7.162 -18.692 4.596 1.00 73.69 297 GLU A O 1
ATOM 2335 N N . LYS A 1 298 ? -5.079 -19.198 3.950 1.00 60.19 298 LYS A N 1
ATOM 2336 C CA . LYS A 1 298 ? -5.485 -19.543 2.590 1.00 60.19 298 LYS A CA 1
ATOM 2337 C C . LYS A 1 298 ? -6.113 -20.936 2.631 1.00 60.19 298 LYS A C 1
ATOM 2339 O O . LYS A 1 298 ? -5.387 -21.901 2.880 1.00 60.19 298 LYS A O 1
ATOM 2344 N N . GLU A 1 299 ? -7.413 -21.037 2.352 1.00 49.00 299 GLU A N 1
ATOM 2345 C CA . GLU A 1 299 ? -8.062 -22.336 2.142 1.00 49.00 299 GLU A CA 1
ATOM 2346 C C . GLU A 1 299 ? -7.332 -23.148 1.053 1.00 49.00 299 GLU A C 1
ATOM 2348 O O . GLU A 1 299 ? -6.813 -22.602 0.070 1.00 49.00 299 GLU A O 1
ATOM 2353 N N . SER A 1 300 ? -7.224 -24.458 1.294 1.00 40.78 300 SER A N 1
ATOM 2354 C CA . SER A 1 300 ? -6.348 -25.398 0.579 1.00 40.78 300 SER A CA 1
ATOM 2355 C C . SER A 1 300 ? -7.051 -26.201 -0.510 1.00 40.78 300 SER A C 1
ATOM 2357 O O . SER A 1 300 ? -8.062 -26.847 -0.150 1.00 40.78 300 SER A O 1
#

Radius of gyration: 20.67 Å; chains: 1; bounding box: 46×46×60 Å

pLDDT: mean 80.28, std 21.21, range [22.89, 98.44]